Protein AF-A0A1H3XP92-F1 (afdb_monomer_lite)

InterPro domains:
  IPR009875 PilZ domain [PF07238] (150-228)

Sequence (235 aa):
MANTGNNLKVRVDMPRNRIYCTIRGDVSKPELEKFFTDIRFGIADLTPGFSMITDLTNCRIAHLAAIPTFRKMMHYIADHGVQEVIRIINPKNLVFKQMLNLTSRIQSYNPMYVNTLAEAEDKLDTSIKREALRFQIINKTIEFNTDIVSSVGKLIDVSIGGCAIKADENQVSLEEVINIKFSLTNKKSEIMNFELEGKVCRFIDEGFAVVFNEHSSPEKELLQECLVQETQIIS

Foldseek 3Di:
DPDPDPQWDWDADAVQLEIEIEHADEDDQVSLVVNLVVVVVNLVSGAALGEYEYECAHHDPVDPVNLVSVVVSQLVCLLSHHAAYEYAYDPPDPVVVVVCVSVVQLFFQDHHYDNDPVVVVCCSVPPPRDRGGKGQQPQFKKWKDAPVDIDIWGWRIDALFWTWTQDDAVVDDAQGKMWMWGWFAAPVRDIDIDTFIWTFHDADPRGTITTTDDDDPVVNSRVSRRRSVSSVVSD

Organism: NCBI:txid37625

Secondary structure (DSSP, 8-state):
------SEEEEEETTTTEEEEEE-EE--HHHHHHHHHHHHHHHHTS-SS-EEEEE-TTEE---GGGHHHHHHHHHHHHHTT--EEEEE--TT-HHHHHHHHHHTTSTT---EEESSHHHHHHHHHHS---SS--B--TT-EEEEE-SS-EEEEEEEEEETTEEEEES-GGG--TT-EEEEEEEEE-TTSPEEEEEEEEEEEEEETTEEEEEEP---HHHHHHHHHHHHHHHHHT-

Radius of gyration: 19.16 Å; chains: 1; bounding box: 46×35×61 Å

Structure (mmCIF, N/CA/C/O backbone):
data_AF-A0A1H3XP92-F1
#
_entry.id   AF-A0A1H3XP92-F1
#
loop_
_atom_site.group_PDB
_atom_site.id
_atom_site.type_symbol
_atom_site.label_atom_id
_atom_site.label_alt_id
_atom_site.label_comp_id
_atom_site.label_asym_id
_atom_site.label_entity_id
_atom_site.label_seq_id
_atom_site.pdbx_PDB_ins_code
_atom_site.Cartn_x
_atom_site.Cartn_y
_atom_site.Cartn_z
_atom_site.occupancy
_atom_site.B_iso_or_equiv
_atom_site.auth_seq_id
_atom_site.auth_comp_id
_atom_site.auth_asym_id
_atom_site.auth_atom_id
_atom_site.pdbx_PDB_model_num
ATOM 1 N N . MET A 1 1 ? -27.513 -1.487 32.004 1.00 38.00 1 MET A N 1
ATOM 2 C CA . MET A 1 1 ? -26.041 -1.567 32.110 1.00 38.00 1 MET A CA 1
ATOM 3 C C . MET A 1 1 ? -25.531 -2.089 30.780 1.00 38.00 1 MET A C 1
ATOM 5 O O . MET A 1 1 ? -25.817 -3.231 30.446 1.00 38.00 1 MET A O 1
ATOM 9 N N . ALA A 1 2 ? -24.942 -1.219 29.958 1.00 38.41 2 ALA A N 1
ATOM 10 C CA . ALA A 1 2 ? -24.430 -1.613 28.650 1.00 38.41 2 ALA A CA 1
ATOM 11 C C . ALA A 1 2 ? -23.215 -2.522 28.855 1.00 38.41 2 ALA A C 1
ATOM 13 O O . ALA A 1 2 ? -22.316 -2.193 29.622 1.00 38.41 2 ALA A O 1
ATOM 14 N N . ASN A 1 3 ? -23.241 -3.682 28.209 1.00 38.50 3 ASN A N 1
ATOM 15 C CA . ASN A 1 3 ? -22.174 -4.667 28.220 1.00 38.50 3 ASN A CA 1
ATOM 16 C C . ASN A 1 3 ? -20.908 -4.002 27.650 1.00 38.50 3 ASN A C 1
ATOM 18 O O . ASN A 1 3 ? -20.823 -3.790 26.442 1.00 38.50 3 ASN A O 1
ATOM 22 N N . THR A 1 4 ? -19.963 -3.607 28.509 1.00 44.88 4 THR A N 1
ATOM 23 C CA . THR A 1 4 ? -18.680 -2.989 28.136 1.00 44.88 4 THR A CA 1
ATOM 24 C C . THR A 1 4 ? -17.743 -4.047 27.557 1.00 44.88 4 THR A C 1
ATOM 26 O O . THR A 1 4 ? -16.670 -4.328 28.088 1.00 44.88 4 THR A O 1
ATOM 29 N N . GLY A 1 5 ? -18.177 -4.691 26.473 1.00 56.72 5 GLY A N 1
ATOM 30 C CA . GLY A 1 5 ? -17.273 -5.409 25.593 1.00 56.72 5 GLY A CA 1
ATOM 31 C C . GLY A 1 5 ? -16.305 -4.390 25.007 1.00 56.72 5 GLY A C 1
ATOM 32 O O . GLY A 1 5 ? -16.732 -3.349 24.519 1.00 56.72 5 GLY A O 1
ATOM 33 N N . ASN A 1 6 ? -15.008 -4.663 25.115 1.00 73.94 6 ASN A N 1
ATOM 34 C CA . ASN A 1 6 ? -13.962 -3.757 24.658 1.00 73.94 6 ASN A CA 1
ATOM 35 C C . ASN A 1 6 ? -14.194 -3.424 23.170 1.00 73.94 6 ASN A C 1
ATOM 37 O O . ASN A 1 6 ? -14.100 -4.304 22.311 1.00 73.94 6 ASN A O 1
ATOM 41 N N . ASN A 1 7 ? -14.554 -2.171 22.881 1.00 87.19 7 ASN A N 1
ATOM 42 C CA . ASN A 1 7 ? -14.904 -1.695 21.538 1.00 87.19 7 ASN A CA 1
ATOM 43 C C . ASN A 1 7 ? -13.725 -1.798 20.560 1.00 87.19 7 ASN A C 1
ATOM 45 O O . ASN A 1 7 ? -13.920 -1.861 19.348 1.00 87.19 7 ASN A O 1
ATOM 49 N N . LEU A 1 8 ? -12.506 -1.848 21.098 1.00 92.12 8 LEU A N 1
ATOM 50 C CA . LEU A 1 8 ? -11.253 -1.914 20.366 1.00 92.12 8 LEU A CA 1
ATOM 51 C C . LEU A 1 8 ? -10.475 -3.160 20.790 1.00 92.12 8 LEU A C 1
ATOM 53 O O . LEU A 1 8 ? -10.338 -3.444 21.982 1.00 92.12 8 LEU A O 1
ATOM 57 N N . LYS A 1 9 ? -9.965 -3.917 19.816 1.00 95.62 9 LYS A N 1
ATOM 58 C CA . LYS A 1 9 ? -9.157 -5.116 20.070 1.00 95.62 9 LYS A CA 1
ATOM 59 C C . LYS A 1 9 ? -8.085 -5.298 19.004 1.00 95.62 9 LYS A C 1
ATOM 61 O O . LYS A 1 9 ? -8.382 -5.219 17.814 1.00 95.62 9 LYS A O 1
ATOM 66 N N . VAL A 1 10 ? -6.867 -5.590 19.449 1.00 97.00 10 VAL A N 1
ATOM 67 C CA . VAL A 1 10 ? -5.746 -6.030 18.612 1.00 97.00 10 VAL A CA 1
ATOM 68 C C . VAL A 1 10 ? -5.461 -7.499 18.920 1.00 97.00 10 VAL A C 1
ATOM 70 O O . VAL A 1 10 ? -5.525 -7.924 20.074 1.00 97.00 10 VAL A O 1
ATOM 73 N N . ARG A 1 11 ? -5.183 -8.292 17.888 1.00 97.69 11 ARG A N 1
ATOM 74 C CA . ARG A 1 11 ? -4.692 -9.669 18.002 1.00 97.69 11 ARG A CA 1
ATOM 75 C C . ARG A 1 11 ? -3.578 -9.867 16.984 1.00 97.69 11 ARG A C 1
ATOM 77 O O . ARG A 1 11 ? -3.785 -9.571 15.814 1.00 97.69 11 ARG A O 1
ATOM 84 N N . VAL A 1 12 ? -2.452 -10.417 17.417 1.00 97.94 12 VAL A N 1
ATOM 85 C CA . VAL A 1 12 ? -1.325 -10.773 16.548 1.00 97.94 12 VAL A CA 1
ATOM 86 C C . VAL A 1 12 ? -1.327 -12.280 16.313 1.00 97.94 12 VAL A C 1
ATOM 88 O O . VAL A 1 12 ? -1.601 -13.057 17.227 1.00 97.94 12 VAL A O 1
ATOM 91 N N . ASP A 1 13 ? -1.050 -12.684 15.082 1.00 97.94 13 ASP A N 1
ATOM 92 C CA . ASP A 1 13 ? -0.850 -14.064 14.653 1.00 97.94 13 ASP A CA 1
ATOM 93 C C . ASP A 1 13 ? 0.543 -14.152 14.023 1.00 97.94 13 ASP A C 1
ATOM 95 O O . ASP A 1 13 ? 0.720 -13.927 12.824 1.00 97.94 13 ASP A O 1
ATOM 99 N N . MET A 1 14 ? 1.544 -14.400 14.872 1.00 97.12 14 MET A N 1
ATOM 100 C CA . MET A 1 14 ? 2.948 -14.475 14.456 1.00 97.12 14 MET A CA 1
ATOM 101 C C . MET A 1 14 ? 3.193 -15.584 13.420 1.00 97.12 14 MET A C 1
ATOM 103 O O . MET A 1 14 ? 3.850 -15.292 12.423 1.00 97.12 14 MET A O 1
ATOM 107 N N . PRO A 1 15 ? 2.641 -16.814 13.560 1.00 96.75 15 PRO A N 1
ATOM 108 C CA . PRO A 1 15 ? 2.821 -17.858 12.548 1.00 96.75 15 PRO A CA 1
ATOM 109 C C . PRO A 1 15 ? 2.383 -17.448 11.139 1.00 96.75 15 PRO A C 1
ATOM 111 O O . PRO A 1 15 ? 3.018 -17.839 10.163 1.00 96.75 15 PRO A O 1
ATOM 114 N N . ARG A 1 16 ? 1.309 -16.656 11.020 1.00 96.31 16 ARG A N 1
ATOM 115 C CA . ARG A 1 16 ? 0.820 -16.163 9.722 1.00 96.31 16 ARG A CA 1
ATOM 116 C C . ARG A 1 16 ? 1.384 -14.791 9.341 1.00 96.31 16 ARG A C 1
ATOM 118 O O . ARG A 1 16 ? 1.056 -14.306 8.264 1.00 96.31 16 ARG A O 1
ATOM 125 N N . ASN A 1 17 ? 2.207 -14.180 10.197 1.00 97.25 17 ASN A N 1
ATOM 126 C CA . ASN A 1 17 ? 2.692 -12.802 10.093 1.00 97.25 17 ASN A CA 1
ATOM 127 C C . ASN A 1 17 ? 1.541 -11.796 9.871 1.00 97.25 17 ASN A C 1
ATOM 129 O O . ASN A 1 17 ? 1.532 -11.033 8.903 1.00 97.25 17 ASN A O 1
ATOM 133 N N . ARG A 1 18 ? 0.507 -11.850 10.726 1.00 97.50 18 ARG A N 1
ATOM 134 C CA . ARG A 1 18 ? -0.727 -11.054 10.579 1.00 97.50 18 ARG A CA 1
ATOM 135 C C . ARG A 1 18 ? -1.111 -10.312 11.850 1.00 97.50 18 ARG A C 1
ATOM 137 O O . ARG A 1 18 ? -0.980 -10.831 12.957 1.00 97.50 18 ARG A O 1
ATOM 144 N N . ILE A 1 19 ? -1.703 -9.135 11.673 1.00 98.06 19 ILE A N 1
ATOM 145 C CA . ILE A 1 19 ? -2.363 -8.378 12.741 1.00 98.06 19 ILE A CA 1
ATOM 146 C C . ILE A 1 19 ? -3.850 -8.196 12.430 1.00 98.06 19 ILE A C 1
ATOM 148 O O . ILE A 1 19 ? -4.246 -7.811 11.330 1.00 98.06 19 ILE A O 1
ATOM 152 N N . TYR A 1 20 ? -4.685 -8.471 13.427 1.00 98.06 20 TYR A N 1
ATOM 153 C CA . TYR A 1 20 ? -6.132 -8.314 13.371 1.00 98.06 20 TYR A CA 1
ATOM 154 C C . TYR A 1 20 ? -6.543 -7.178 14.293 1.00 98.06 20 TYR A C 1
ATOM 156 O O . TYR A 1 20 ? -6.298 -7.209 15.500 1.00 98.06 20 TYR A O 1
ATOM 164 N N . CYS A 1 21 ? -7.227 -6.206 13.721 1.00 95.88 21 CYS A N 1
ATOM 165 C CA . CYS A 1 21 ? -7.766 -5.048 14.402 1.00 95.88 21 CYS A CA 1
ATOM 166 C C . CYS A 1 21 ? -9.287 -5.125 14.355 1.00 95.88 21 CYS A C 1
ATOM 168 O O . CYS A 1 21 ? -9.873 -5.373 13.310 1.00 95.88 21 CYS A O 1
ATOM 170 N N . THR A 1 22 ? -9.956 -4.926 15.480 1.00 94.31 22 THR A N 1
ATOM 171 C CA . THR A 1 22 ? -11.418 -4.887 15.551 1.00 94.31 22 THR A CA 1
ATOM 172 C C . THR A 1 22 ? -11.841 -3.576 16.179 1.00 94.31 22 THR A C 1
ATOM 174 O O . THR A 1 22 ? -11.378 -3.246 17.270 1.00 94.31 22 THR A O 1
ATOM 177 N N . ILE A 1 23 ? -12.718 -2.849 15.487 1.00 91.00 23 ILE A N 1
ATOM 178 C CA . ILE A 1 23 ? -13.246 -1.554 15.911 1.00 91.00 23 ILE A CA 1
ATOM 179 C C . ILE A 1 23 ? -14.775 -1.635 15.882 1.00 91.00 23 ILE A C 1
ATOM 181 O O . ILE A 1 23 ? -15.384 -1.863 14.836 1.00 91.00 23 ILE A O 1
ATOM 185 N N . ARG A 1 24 ? -15.413 -1.479 17.040 1.00 89.81 24 ARG A N 1
ATOM 186 C CA . ARG A 1 24 ? -16.861 -1.632 17.235 1.00 89.81 24 ARG A CA 1
ATOM 187 C C . ARG A 1 24 ? -17.424 -0.464 18.029 1.00 89.81 24 ARG A C 1
ATOM 189 O O . ARG A 1 24 ? -16.721 0.135 18.829 1.00 89.81 24 ARG A O 1
ATOM 196 N N . GLY A 1 25 ? -18.707 -0.187 17.825 1.00 87.94 25 GLY A N 1
ATOM 197 C CA . GLY A 1 25 ? -19.417 0.862 18.545 1.00 87.94 25 GLY A CA 1
ATOM 198 C C . GLY A 1 25 ? -18.878 2.258 18.244 1.00 87.94 25 GLY A C 1
ATOM 199 O O . GLY A 1 25 ? -18.206 2.475 17.232 1.00 87.94 25 GLY A O 1
ATOM 200 N N . ASP A 1 26 ? -19.222 3.190 19.126 1.00 84.38 26 ASP A N 1
ATOM 201 C CA . ASP A 1 26 ? -18.723 4.558 19.106 1.00 84.38 26 ASP A CA 1
ATOM 202 C C . ASP A 1 26 ? -17.344 4.601 19.770 1.00 84.38 26 ASP A C 1
ATOM 204 O O . ASP A 1 26 ? -17.167 4.108 20.885 1.00 84.38 26 ASP A O 1
ATOM 208 N N . VAL A 1 27 ? -16.366 5.167 19.064 1.00 82.75 27 VAL A N 1
ATOM 209 C CA . VAL A 1 27 ? -14.969 5.219 19.509 1.00 82.75 27 VAL A CA 1
ATOM 210 C C . VAL A 1 27 ? -14.553 6.665 19.722 1.00 82.75 27 VAL A C 1
ATOM 212 O O . VAL A 1 27 ? -14.602 7.486 18.802 1.00 82.75 27 VAL A O 1
ATOM 215 N N . SER A 1 28 ? -14.119 6.974 20.938 1.00 84.69 28 SER A N 1
ATOM 216 C CA . SER A 1 28 ? -13.573 8.279 21.295 1.00 84.69 28 SER A CA 1
ATOM 217 C C . SER A 1 28 ? -12.109 8.425 20.860 1.00 84.69 28 SER A C 1
ATOM 219 O O . SER A 1 28 ? -11.389 7.452 20.629 1.00 84.69 28 SER A O 1
ATOM 221 N N . LYS A 1 29 ? -11.632 9.672 20.771 1.00 84.44 29 LYS A N 1
ATOM 222 C CA . LYS A 1 29 ? -10.227 9.960 20.442 1.00 84.44 29 LYS A CA 1
ATOM 223 C C . LYS A 1 29 ? -9.232 9.314 21.433 1.00 84.44 29 LYS A C 1
ATOM 225 O O . LYS A 1 29 ? -8.297 8.683 20.943 1.00 84.44 29 LYS A O 1
ATOM 230 N N . PRO A 1 30 ? -9.411 9.398 22.770 1.00 87.81 30 PRO A N 1
ATOM 231 C CA . PRO A 1 30 ? -8.495 8.753 23.717 1.00 87.81 30 PRO A CA 1
ATOM 232 C C . PRO A 1 30 ? -8.451 7.226 23.582 1.00 87.81 30 PRO A C 1
ATOM 234 O O . PRO A 1 30 ? -7.381 6.626 23.665 1.00 87.81 30 PRO A O 1
ATOM 237 N N . GLU A 1 31 ? -9.598 6.586 23.326 1.00 89.25 31 GLU A N 1
ATOM 238 C CA . GLU A 1 31 ? -9.644 5.142 23.068 1.00 89.25 31 GLU A CA 1
ATOM 239 C C . GLU A 1 31 ? -8.856 4.784 21.806 1.00 89.25 31 GLU A C 1
ATOM 241 O O . GLU A 1 31 ? -8.097 3.817 21.806 1.00 89.25 31 GLU A O 1
ATOM 246 N N . LEU A 1 32 ? -8.973 5.596 20.752 1.00 87.94 32 LEU A N 1
ATOM 247 C CA . LEU A 1 32 ? -8.240 5.390 19.508 1.00 87.94 32 LEU A CA 1
ATOM 248 C C . LEU A 1 32 ? -6.725 5.602 19.664 1.00 87.94 32 LEU A C 1
ATOM 250 O O . LEU A 1 32 ? -5.943 4.896 19.038 1.00 87.94 32 LEU A O 1
ATOM 254 N N . GLU A 1 33 ? -6.292 6.547 20.501 1.00 90.44 33 GLU A N 1
ATOM 255 C CA . GLU A 1 33 ? -4.871 6.760 20.820 1.00 90.44 33 GLU A CA 1
ATOM 256 C C . GLU A 1 33 ? -4.277 5.584 21.608 1.00 90.44 33 GLU A C 1
ATOM 258 O O . GLU A 1 33 ? -3.168 5.126 21.307 1.00 90.44 33 GLU A O 1
ATOM 263 N N . LYS A 1 34 ? -5.035 5.041 22.568 1.00 92.88 34 LYS A N 1
ATOM 264 C CA . LYS A 1 34 ? -4.659 3.808 23.268 1.00 92.88 34 LYS A CA 1
ATOM 265 C C . LYS A 1 34 ? -4.584 2.631 22.297 1.00 92.88 34 LYS A C 1
ATOM 267 O O . LYS A 1 34 ? -3.581 1.930 22.264 1.00 92.88 34 LYS A O 1
ATOM 272 N N . PHE A 1 35 ? -5.591 2.474 21.446 1.00 93.50 35 PHE A N 1
ATOM 273 C CA . PHE A 1 35 ? -5.621 1.423 20.435 1.00 93.50 35 PHE A CA 1
ATOM 274 C C . PHE A 1 35 ? -4.475 1.524 19.431 1.00 93.50 35 PHE A C 1
ATOM 276 O O . PHE A 1 35 ? -3.900 0.509 19.050 1.00 93.50 35 PHE A O 1
ATOM 283 N N . PHE A 1 36 ? -4.082 2.738 19.040 1.00 94.44 36 PHE A N 1
ATOM 284 C CA . PHE A 1 36 ? -2.888 2.921 18.226 1.00 94.44 36 PHE A CA 1
ATOM 285 C C . PHE A 1 36 ? -1.634 2.417 18.950 1.00 94.44 36 PHE A C 1
ATOM 287 O O . PHE A 1 36 ? -0.785 1.787 18.333 1.00 94.44 36 PHE A O 1
ATOM 294 N N . THR A 1 37 ? -1.524 2.640 20.259 1.00 95.44 37 THR A N 1
ATOM 295 C CA . THR A 1 37 ? -0.413 2.100 21.055 1.00 95.44 37 THR A CA 1
ATOM 296 C C . THR A 1 37 ? -0.410 0.568 21.046 1.00 95.44 37 THR A C 1
ATOM 298 O O . THR A 1 37 ? 0.638 -0.026 20.804 1.00 95.44 37 THR A O 1
ATOM 301 N N . ASP A 1 38 ? -1.577 -0.065 21.190 1.00 96.56 38 ASP A N 1
ATOM 302 C CA . ASP A 1 38 ? -1.717 -1.525 21.095 1.00 96.56 38 ASP A CA 1
ATOM 303 C C . ASP A 1 38 ? -1.316 -2.054 19.703 1.00 96.56 38 ASP A C 1
ATOM 305 O O . ASP A 1 38 ? -0.654 -3.084 19.594 1.00 96.56 38 ASP A O 1
ATOM 309 N N . ILE A 1 39 ? -1.664 -1.329 18.631 1.00 96.62 39 ILE A N 1
ATOM 310 C CA . ILE A 1 39 ? -1.234 -1.651 17.260 1.00 96.62 39 ILE A CA 1
ATOM 311 C C . ILE A 1 39 ? 0.290 -1.586 17.139 1.00 96.62 39 ILE A C 1
ATOM 313 O O . ILE A 1 39 ? 0.886 -2.482 16.548 1.00 96.62 39 ILE A O 1
ATOM 317 N N . ARG A 1 40 ? 0.931 -0.549 17.692 1.00 96.94 40 ARG A N 1
ATOM 318 C CA . ARG A 1 40 ? 2.393 -0.394 17.633 1.00 96.94 40 ARG A CA 1
ATOM 319 C C . ARG A 1 40 ? 3.109 -1.553 18.315 1.00 96.94 40 ARG A C 1
ATOM 321 O O . ARG A 1 40 ? 4.066 -2.072 17.753 1.00 96.94 40 ARG A O 1
ATOM 328 N N . PHE A 1 41 ? 2.629 -1.973 19.485 1.00 97.06 41 PHE A N 1
ATOM 329 C CA . PHE A 1 41 ? 3.173 -3.152 20.156 1.00 97.06 41 PHE A CA 1
ATOM 330 C C . PHE A 1 41 ? 2.952 -4.417 19.330 1.00 97.06 41 PHE A C 1
ATOM 332 O O . PHE A 1 41 ? 3.899 -5.158 19.112 1.00 97.06 41 PHE A O 1
ATOM 339 N N . GLY A 1 42 ? 1.752 -4.612 18.779 1.00 96.81 42 GLY A N 1
ATOM 340 C CA . GLY A 1 42 ? 1.485 -5.786 17.953 1.00 96.81 42 GLY A CA 1
ATOM 341 C C . GLY A 1 42 ? 2.309 -5.851 16.661 1.00 96.81 42 GLY A C 1
ATOM 342 O O . GLY A 1 42 ? 2.651 -6.938 16.216 1.00 96.81 42 GLY A O 1
ATOM 343 N N . ILE A 1 43 ? 2.644 -4.705 16.061 1.00 97.06 43 ILE A N 1
ATOM 344 C CA . ILE A 1 43 ? 3.514 -4.631 14.876 1.00 97.06 43 ILE A CA 1
ATOM 345 C C . ILE A 1 43 ? 4.976 -4.904 15.235 1.00 97.06 43 ILE A C 1
ATOM 347 O O . ILE A 1 43 ? 5.683 -5.493 14.428 1.00 97.06 43 ILE A O 1
ATOM 351 N N . ALA A 1 44 ? 5.430 -4.513 16.429 1.00 96.31 44 ALA A N 1
ATOM 352 C CA . ALA A 1 44 ? 6.798 -4.785 16.873 1.00 96.31 44 ALA A CA 1
ATOM 353 C C . ALA A 1 44 ? 7.101 -6.292 16.993 1.00 96.31 44 ALA A C 1
ATOM 355 O O . ALA A 1 44 ? 8.257 -6.687 16.869 1.00 96.31 44 ALA A O 1
ATOM 356 N N . ASP A 1 45 ? 6.068 -7.118 17.184 1.00 95.56 45 ASP A N 1
ATOM 357 C CA . ASP A 1 45 ? 6.169 -8.581 17.234 1.00 95.56 45 ASP A CA 1
ATOM 358 C C . ASP A 1 45 ? 6.126 -9.245 15.839 1.00 95.56 45 ASP A C 1
ATOM 360 O O . ASP A 1 45 ? 6.230 -10.469 15.727 1.00 95.56 45 ASP A O 1
ATOM 364 N N . LEU A 1 46 ? 5.932 -8.466 14.768 1.00 96.88 46 LEU A N 1
ATOM 365 C CA . LEU A 1 46 ? 5.791 -8.952 13.395 1.00 96.88 46 LEU A CA 1
ATOM 366 C C . LEU A 1 46 ? 7.016 -8.614 12.544 1.00 96.88 46 LEU A C 1
ATOM 368 O O . LEU A 1 46 ? 7.727 -7.638 12.771 1.00 96.88 46 LEU A O 1
ATOM 372 N N . THR A 1 47 ? 7.239 -9.427 11.515 1.00 94.62 47 THR A N 1
ATOM 373 C CA . THR A 1 47 ? 8.287 -9.168 10.519 1.00 94.62 47 THR A CA 1
ATOM 374 C C . THR A 1 47 ? 7.745 -8.299 9.379 1.00 94.62 47 THR A C 1
ATOM 376 O O . THR A 1 47 ? 6.554 -8.414 9.059 1.00 94.62 47 THR A O 1
ATOM 379 N N . PRO A 1 48 ? 8.577 -7.456 8.730 1.00 91.50 48 PRO A N 1
ATOM 380 C CA . PRO A 1 48 ? 8.179 -6.742 7.518 1.00 91.50 48 PRO A CA 1
ATOM 381 C C . PRO A 1 48 ? 7.565 -7.685 6.476 1.00 91.50 48 PRO A C 1
ATOM 383 O O . PRO A 1 48 ? 7.926 -8.858 6.387 1.00 91.50 48 PRO A O 1
ATOM 386 N N . GLY A 1 49 ? 6.605 -7.182 5.707 1.00 91.00 49 GLY A N 1
ATOM 387 C CA . GLY A 1 49 ? 5.767 -7.997 4.831 1.00 91.00 49 GLY A CA 1
ATOM 388 C C . GLY A 1 49 ? 4.546 -8.605 5.535 1.00 91.00 49 GLY A C 1
ATOM 389 O O . GLY A 1 49 ? 3.949 -9.548 5.018 1.00 91.00 49 GLY A O 1
ATOM 390 N N . PHE A 1 50 ? 4.166 -8.106 6.717 1.00 95.38 50 PHE A N 1
ATOM 391 C CA . PHE A 1 50 ? 2.972 -8.570 7.430 1.00 95.38 50 PHE A CA 1
ATOM 392 C C . PHE A 1 50 ? 1.683 -8.085 6.765 1.00 95.38 50 PHE A C 1
ATOM 394 O O . PHE A 1 50 ? 1.655 -7.043 6.107 1.00 95.38 50 PHE A O 1
ATOM 401 N N . SER A 1 51 ? 0.579 -8.798 6.981 1.00 95.88 51 SER A N 1
ATOM 402 C CA . SER A 1 51 ? -0.744 -8.356 6.521 1.00 95.88 51 SER A CA 1
ATOM 403 C C . SER A 1 51 ? -1.610 -7.869 7.682 1.00 95.88 51 SER A C 1
ATOM 405 O O . SER A 1 51 ? -1.538 -8.381 8.803 1.00 95.88 51 SER A O 1
ATOM 407 N N . MET A 1 52 ? -2.474 -6.895 7.414 1.00 95.88 52 MET A N 1
ATOM 408 C CA . MET A 1 52 ? -3.415 -6.349 8.388 1.00 95.88 52 MET A CA 1
ATOM 409 C C . MET A 1 52 ? -4.857 -6.621 7.966 1.00 95.88 52 MET A C 1
ATOM 411 O O . MET A 1 52 ? -5.270 -6.244 6.872 1.00 95.88 52 MET A O 1
ATOM 415 N N . ILE A 1 53 ? -5.661 -7.175 8.873 1.00 97.06 53 ILE A N 1
ATOM 416 C CA . ILE A 1 53 ? -7.118 -7.259 8.722 1.00 97.06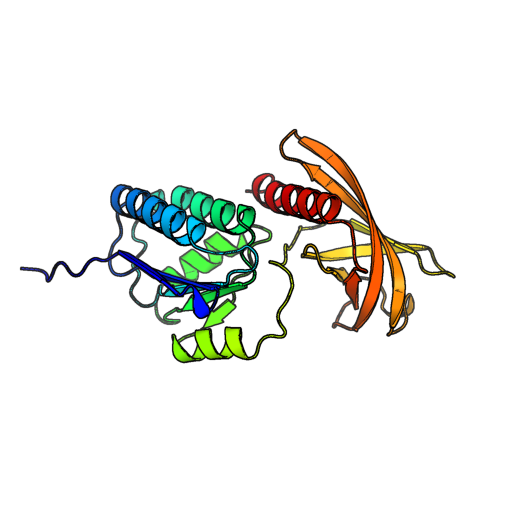 53 ILE A CA 1
ATOM 417 C C . ILE A 1 53 ? -7.769 -6.332 9.744 1.00 97.06 53 ILE A C 1
ATOM 419 O O . ILE A 1 53 ? -7.563 -6.478 10.946 1.00 97.06 53 ILE A O 1
ATOM 423 N N . THR A 1 54 ? -8.588 -5.391 9.283 1.00 94.25 54 THR A N 1
ATOM 424 C CA . THR A 1 54 ? -9.355 -4.490 10.151 1.00 94.25 54 THR A CA 1
ATOM 425 C C . THR A 1 54 ? -10.851 -4.749 10.017 1.00 94.25 54 THR A C 1
ATOM 427 O O . THR A 1 54 ? -11.436 -4.474 8.973 1.00 94.25 54 THR A O 1
ATOM 430 N N . ASP A 1 55 ? -11.490 -5.227 11.081 1.00 93.50 55 ASP A N 1
ATOM 431 C CA . ASP A 1 55 ? -12.942 -5.367 11.177 1.00 93.50 55 ASP A CA 1
ATOM 432 C C . ASP A 1 55 ? -13.592 -4.050 11.610 1.00 93.50 55 ASP A C 1
ATOM 434 O O . ASP A 1 55 ? -13.450 -3.614 12.757 1.00 93.50 55 ASP A O 1
ATOM 438 N N . LEU A 1 56 ? -14.317 -3.437 10.673 1.00 90.25 56 LEU A N 1
ATOM 439 C CA . LEU A 1 56 ? -15.085 -2.204 10.839 1.00 90.25 56 LEU A CA 1
ATOM 440 C C . LEU A 1 56 ? -16.601 -2.446 10.745 1.00 90.25 56 LEU A C 1
ATOM 442 O O . LEU A 1 56 ? -17.374 -1.488 10.700 1.00 90.25 56 LEU A O 1
ATOM 446 N N . THR A 1 57 ? -17.053 -3.705 10.719 1.00 89.69 57 THR A N 1
ATOM 447 C CA . THR A 1 57 ? -18.454 -4.089 10.457 1.00 89.69 57 THR A CA 1
ATOM 448 C C . THR A 1 57 ? -19.434 -3.378 11.391 1.00 89.69 57 THR A C 1
ATOM 450 O O . THR A 1 57 ? -20.481 -2.891 10.960 1.00 89.69 57 THR A O 1
ATOM 453 N N . ASN A 1 58 ? -19.061 -3.275 12.669 1.00 87.88 58 ASN A N 1
ATOM 454 C CA . ASN A 1 58 ? -19.861 -2.649 13.722 1.00 87.88 58 ASN A CA 1
ATOM 455 C C . ASN A 1 58 ? -19.285 -1.304 14.183 1.00 87.88 58 ASN A C 1
ATOM 457 O O . ASN A 1 58 ? -19.651 -0.824 15.254 1.00 87.88 58 ASN A O 1
ATOM 461 N N . CYS A 1 59 ? -18.365 -0.712 13.421 1.00 84.31 59 CYS A N 1
ATOM 462 C CA . CYS A 1 59 ? -17.767 0.567 13.764 1.00 84.31 59 CYS A CA 1
ATOM 463 C C . CYS A 1 59 ? -18.760 1.706 13.505 1.00 84.31 59 CYS A C 1
ATOM 465 O O . CYS A 1 59 ? -19.389 1.774 12.443 1.00 84.31 59 CYS A O 1
ATOM 467 N N . ARG A 1 60 ? -18.879 2.611 14.475 1.00 76.88 60 ARG A N 1
ATOM 468 C CA . ARG A 1 60 ? -19.544 3.905 14.353 1.00 76.88 60 ARG A CA 1
ATOM 469 C C . ARG A 1 60 ? -18.493 4.985 14.560 1.00 76.88 60 ARG A C 1
ATOM 471 O O . ARG A 1 60 ? -18.178 5.361 15.684 1.00 76.88 60 ARG A O 1
ATOM 478 N N . ILE A 1 61 ? -17.901 5.472 13.468 1.00 65.56 61 ILE A N 1
ATOM 479 C CA . ILE A 1 61 ? -16.992 6.624 13.550 1.00 65.56 61 ILE A CA 1
ATOM 480 C C . ILE A 1 61 ? -17.860 7.869 13.684 1.00 65.56 61 ILE A C 1
ATOM 482 O O . ILE A 1 61 ? -18.185 8.535 12.708 1.00 65.56 61 ILE A O 1
ATOM 486 N N . ALA A 1 62 ? -18.287 8.143 14.911 1.00 55.09 62 ALA A N 1
ATOM 487 C CA . ALA A 1 62 ? -19.156 9.269 15.220 1.00 55.09 62 ALA A CA 1
ATOM 488 C C . ALA A 1 62 ? -18.421 10.621 15.161 1.00 55.09 62 ALA A C 1
ATOM 490 O O . ALA A 1 62 ? -19.061 11.663 15.044 1.00 55.09 62 ALA A O 1
ATOM 491 N N . HIS A 1 63 ? -17.083 10.628 15.219 1.00 62.75 63 HIS A N 1
ATOM 492 C CA . HIS A 1 63 ? -16.301 11.856 15.339 1.00 62.75 63 HIS A CA 1
ATOM 493 C C . HIS A 1 63 ? -15.229 12.007 14.259 1.00 62.75 63 HIS A C 1
ATOM 495 O O . HIS A 1 63 ? -14.235 11.283 14.235 1.00 62.75 63 HIS A O 1
ATOM 501 N N . LEU A 1 64 ? -15.354 13.073 13.460 1.00 64.62 64 LEU A N 1
ATOM 502 C CA . LEU A 1 64 ? -14.303 13.566 12.556 1.00 64.62 64 LEU A CA 1
ATOM 503 C C . LEU A 1 64 ? -12.963 13.802 13.283 1.00 64.62 64 LEU A C 1
ATOM 505 O O . LEU A 1 64 ? -11.903 13.710 12.675 1.00 64.62 64 LEU A O 1
ATOM 509 N N . ALA A 1 65 ? -12.990 14.033 14.600 1.00 68.69 65 ALA A N 1
ATOM 510 C CA . ALA A 1 65 ? -11.796 14.193 15.432 1.00 68.69 65 ALA A CA 1
ATOM 511 C C . ALA A 1 65 ? -10.894 12.941 15.497 1.00 68.69 65 ALA A C 1
ATOM 513 O O . ALA A 1 65 ? -9.735 13.054 15.890 1.00 68.69 65 ALA A O 1
ATOM 514 N N . ALA A 1 66 ? -11.397 11.763 15.110 1.00 76.00 66 ALA A N 1
ATOM 515 C CA . ALA A 1 66 ? -10.628 10.520 15.035 1.00 76.00 66 ALA A CA 1
ATOM 516 C C . ALA A 1 66 ? -9.776 10.405 13.754 1.00 76.00 66 ALA A C 1
ATOM 518 O O . ALA A 1 66 ? -8.847 9.598 13.694 1.00 76.00 66 ALA A O 1
ATOM 519 N N . ILE A 1 67 ? -10.074 11.215 12.731 1.00 78.19 67 ILE A N 1
ATOM 520 C CA . ILE A 1 67 ? -9.422 11.165 11.415 1.00 78.19 67 ILE A CA 1
ATOM 521 C C . ILE A 1 67 ? -7.893 11.308 11.502 1.00 78.19 67 ILE A C 1
ATOM 523 O O . ILE A 1 67 ? -7.203 10.480 10.902 1.00 78.19 67 ILE A O 1
ATOM 527 N N . PRO A 1 68 ? -7.329 12.289 12.239 1.00 82.75 68 PRO A N 1
ATOM 528 C CA . PRO A 1 68 ? -5.877 12.443 12.320 1.00 82.75 68 PRO A CA 1
ATOM 529 C C . PRO A 1 68 ? -5.187 11.211 12.914 1.00 82.75 68 PRO A C 1
ATOM 531 O O . PRO A 1 68 ? -4.136 10.797 12.431 1.00 82.75 68 PRO A O 1
ATOM 534 N N . THR A 1 69 ? -5.801 10.574 13.915 1.00 85.62 69 THR A N 1
ATOM 535 C CA . THR A 1 69 ? -5.261 9.354 14.525 1.00 85.62 69 THR A CA 1
ATOM 536 C C . THR A 1 69 ? -5.319 8.180 13.551 1.00 85.62 69 THR A C 1
ATOM 538 O O . THR A 1 69 ? -4.330 7.469 13.416 1.00 85.62 69 THR A O 1
ATOM 541 N N . PHE A 1 70 ? -6.413 8.008 12.799 1.00 82.38 70 PHE A N 1
ATOM 542 C CA . PHE A 1 70 ? -6.481 7.000 11.731 1.00 82.38 70 PHE A CA 1
ATOM 543 C C . PHE A 1 70 ? -5.408 7.199 10.662 1.00 82.38 70 PHE A C 1
ATOM 545 O O . PHE A 1 70 ? -4.778 6.230 10.241 1.00 82.38 70 PHE A O 1
ATOM 552 N N . ARG A 1 71 ? -5.164 8.446 10.252 1.00 82.69 71 ARG A N 1
ATOM 553 C CA . ARG A 1 71 ? -4.096 8.783 9.307 1.00 82.69 71 ARG A CA 1
ATOM 554 C C . ARG A 1 71 ? -2.722 8.413 9.860 1.00 82.69 71 ARG A C 1
ATOM 556 O O . ARG A 1 71 ? -1.967 7.712 9.196 1.00 82.69 71 ARG A O 1
ATOM 563 N N . LYS A 1 72 ? -2.445 8.795 11.108 1.00 87.88 72 LYS A N 1
ATOM 564 C CA . LYS A 1 72 ? -1.209 8.428 11.810 1.00 87.88 72 LYS A CA 1
ATOM 565 C C . LYS A 1 72 ? -1.018 6.910 11.884 1.00 87.88 72 LYS A C 1
ATOM 567 O O . LYS A 1 72 ? 0.090 6.439 11.658 1.00 87.88 72 LYS A O 1
ATOM 572 N N . MET A 1 73 ? -2.086 6.154 12.157 1.00 89.88 73 MET A N 1
ATOM 573 C CA . MET A 1 73 ? -2.054 4.689 12.141 1.00 89.88 73 MET A CA 1
ATOM 574 C C . MET A 1 73 ? -1.673 4.158 10.758 1.00 89.88 73 MET A C 1
ATOM 576 O O . MET A 1 73 ? -0.750 3.360 10.660 1.00 89.88 73 MET A O 1
ATOM 580 N N . MET A 1 74 ? -2.342 4.617 9.695 1.00 87.06 74 MET A N 1
ATOM 581 C CA . MET A 1 74 ? -2.071 4.161 8.326 1.00 87.06 74 MET A CA 1
ATOM 582 C C . MET A 1 74 ? -0.626 4.432 7.895 1.00 87.06 74 MET A C 1
ATOM 584 O O . MET A 1 74 ? 0.015 3.519 7.383 1.00 87.06 74 MET A O 1
ATOM 588 N N . HIS A 1 75 ? -0.096 5.632 8.157 1.00 87.31 75 HIS A N 1
ATOM 589 C CA . HIS A 1 75 ? 1.307 5.941 7.860 1.00 87.31 75 HIS A CA 1
ATOM 590 C C . HIS A 1 75 ? 2.261 5.063 8.662 1.00 87.31 75 HIS A C 1
ATOM 592 O O . HIS A 1 75 ? 3.160 4.472 8.082 1.00 87.31 75 HIS A O 1
ATOM 598 N N . TYR A 1 76 ? 2.017 4.902 9.966 1.00 91.81 76 TYR A N 1
ATOM 599 C CA . TYR A 1 76 ? 2.837 4.032 10.805 1.00 91.81 76 TYR A CA 1
ATOM 600 C C . TYR A 1 76 ? 2.877 2.600 10.259 1.00 91.81 76 TYR A C 1
ATOM 602 O O . TYR A 1 76 ? 3.944 2.016 10.129 1.00 91.81 76 TYR A O 1
ATOM 610 N N . ILE A 1 77 ? 1.723 2.042 9.898 1.00 92.00 77 ILE A N 1
ATOM 611 C CA . ILE A 1 77 ? 1.620 0.683 9.361 1.00 92.00 77 ILE A CA 1
ATOM 612 C C . ILE A 1 77 ? 2.373 0.560 8.019 1.00 92.00 77 ILE A C 1
ATOM 614 O O . ILE A 1 77 ? 3.065 -0.431 7.798 1.00 92.00 77 ILE A O 1
ATOM 618 N N . ALA A 1 78 ? 2.286 1.570 7.146 1.00 88.50 78 ALA A N 1
ATOM 619 C CA . ALA A 1 78 ? 3.024 1.611 5.881 1.00 88.50 78 ALA A CA 1
ATOM 620 C C . ALA A 1 78 ? 4.548 1.734 6.079 1.00 88.50 78 ALA A C 1
ATOM 622 O O . ALA A 1 78 ? 5.307 1.010 5.435 1.00 88.50 78 ALA A O 1
ATOM 623 N N . ASP A 1 79 ? 4.987 2.583 7.014 1.00 89.44 79 ASP A N 1
ATOM 624 C CA . ASP A 1 79 ? 6.397 2.750 7.404 1.00 89.44 79 ASP A CA 1
ATOM 625 C C . ASP A 1 79 ? 7.013 1.450 7.949 1.00 89.44 79 ASP A C 1
ATOM 627 O O . ASP A 1 79 ? 8.218 1.254 7.849 1.00 89.44 79 ASP A O 1
ATOM 631 N N . HIS A 1 80 ? 6.200 0.553 8.519 1.00 92.31 80 HIS A N 1
ATOM 632 C CA . HIS A 1 80 ? 6.665 -0.718 9.091 1.00 92.31 80 HIS A CA 1
ATOM 633 C C . HIS A 1 80 ? 6.544 -1.895 8.111 1.00 92.31 80 HIS A C 1
ATOM 635 O O . HIS A 1 80 ? 6.669 -3.052 8.507 1.00 92.31 80 HIS A O 1
ATOM 641 N N . GLY A 1 81 ? 6.318 -1.614 6.826 1.00 89.06 81 GLY A N 1
ATOM 642 C CA . GLY A 1 81 ? 6.365 -2.627 5.776 1.00 89.06 81 GLY A CA 1
ATOM 643 C C . GLY A 1 81 ? 5.148 -3.543 5.755 1.00 89.06 81 GLY A C 1
ATOM 644 O O . GLY A 1 81 ? 5.293 -4.737 5.501 1.00 89.06 81 GLY A O 1
ATOM 645 N N . VAL A 1 82 ? 3.945 -3.019 6.015 1.00 92.44 82 VAL A N 1
ATOM 646 C CA . VAL A 1 82 ? 2.724 -3.778 5.711 1.00 92.44 82 VAL A CA 1
ATOM 647 C C . VAL A 1 82 ? 2.717 -4.173 4.231 1.00 92.44 82 VAL A C 1
ATOM 649 O O . VAL A 1 82 ? 3.067 -3.383 3.356 1.00 92.44 82 VAL A O 1
ATOM 652 N N . GLN A 1 83 ? 2.302 -5.397 3.947 1.00 90.75 83 GLN A N 1
ATOM 653 C CA . GLN A 1 83 ? 2.186 -5.936 2.597 1.00 90.75 83 GLN A CA 1
ATOM 654 C C . GLN A 1 83 ? 0.782 -5.699 2.040 1.00 90.75 83 GLN A C 1
ATOM 656 O O . GLN A 1 83 ? 0.601 -5.112 0.976 1.00 90.75 83 GLN A O 1
ATOM 661 N N . GLU A 1 84 ? -0.226 -6.136 2.794 1.00 91.69 84 GLU A N 1
ATOM 662 C CA . GLU A 1 84 ? -1.629 -6.052 2.407 1.00 91.69 84 GLU A CA 1
ATOM 663 C C . GLU A 1 84 ? -2.482 -5.581 3.578 1.00 91.69 84 GLU A C 1
ATOM 665 O O . GLU A 1 84 ? -2.268 -5.955 4.734 1.00 91.69 84 GLU A O 1
ATOM 670 N N . VAL A 1 85 ? -3.486 -4.767 3.261 1.00 92.19 85 VAL A N 1
ATOM 671 C CA . VAL A 1 85 ? -4.483 -4.312 4.223 1.00 92.19 85 VAL A CA 1
ATOM 672 C C . VAL A 1 85 ? -5.850 -4.696 3.697 1.00 92.19 85 VAL A C 1
ATOM 674 O O . VAL A 1 85 ? -6.256 -4.252 2.623 1.00 92.19 85 VAL A O 1
ATOM 677 N N . ILE A 1 86 ? -6.587 -5.467 4.489 1.00 93.38 86 ILE A N 1
ATOM 678 C CA . ILE A 1 86 ? -7.976 -5.813 4.218 1.00 93.38 86 ILE A CA 1
ATOM 679 C C . ILE A 1 86 ? -8.874 -5.188 5.279 1.00 93.38 86 ILE A C 1
ATOM 681 O O . ILE A 1 86 ? -8.594 -5.229 6.477 1.00 93.38 86 ILE A O 1
ATOM 685 N N . ARG A 1 87 ? -9.983 -4.601 4.841 1.00 92.31 87 ARG A N 1
ATOM 686 C CA . ARG A 1 87 ? -11.013 -4.014 5.692 1.00 92.31 87 ARG A CA 1
ATOM 687 C C . ARG A 1 87 ? -12.308 -4.788 5.540 1.00 92.31 87 ARG A C 1
ATOM 689 O O . ARG A 1 87 ? -12.895 -4.823 4.461 1.00 92.31 87 ARG A O 1
ATOM 696 N N . ILE A 1 88 ? -12.767 -5.364 6.643 1.00 93.19 88 ILE A N 1
ATOM 697 C CA . ILE A 1 88 ? -14.072 -6.009 6.720 1.00 93.19 88 ILE A CA 1
ATOM 698 C C . ILE A 1 88 ? -15.095 -4.924 7.024 1.00 93.19 88 ILE A C 1
ATOM 700 O O . ILE A 1 88 ? -14.963 -4.183 8.002 1.00 93.19 88 ILE A O 1
ATOM 704 N N . ILE A 1 89 ? -16.094 -4.806 6.166 1.00 90.56 89 ILE A N 1
ATOM 705 C CA . ILE A 1 89 ? -17.085 -3.738 6.219 1.00 90.56 89 ILE A CA 1
ATOM 706 C C . ILE A 1 89 ? -18.494 -4.309 6.154 1.00 90.56 89 ILE A C 1
ATOM 708 O O . ILE A 1 89 ? -18.739 -5.384 5.617 1.00 90.56 89 ILE A O 1
ATOM 712 N N . ASN A 1 90 ? -19.447 -3.523 6.643 1.00 88.31 90 ASN A N 1
ATOM 713 C CA . ASN A 1 90 ? -20.847 -3.721 6.312 1.00 88.31 90 ASN A CA 1
ATOM 714 C C . ASN A 1 90 ? -21.237 -2.689 5.240 1.00 88.31 90 ASN A C 1
ATOM 716 O O . ASN A 1 90 ? -21.268 -1.497 5.562 1.00 88.31 90 ASN A O 1
ATOM 720 N N . PRO A 1 91 ? -21.576 -3.090 4.000 1.00 81.69 91 PRO A N 1
ATOM 721 C CA . PRO A 1 91 ? -21.907 -2.150 2.925 1.00 81.69 91 PRO A CA 1
ATOM 722 C C . PRO A 1 91 ? -23.155 -1.307 3.230 1.00 81.69 91 PRO A C 1
ATOM 724 O O . PRO A 1 91 ? -23.344 -0.239 2.650 1.00 81.69 91 PRO A O 1
ATOM 727 N N . LYS A 1 92 ? -24.000 -1.750 4.172 1.00 83.31 92 LYS A N 1
ATOM 728 C CA . LYS A 1 92 ? -25.178 -1.004 4.637 1.00 83.31 92 LYS A CA 1
ATOM 729 C C . LYS A 1 92 ? -24.835 0.089 5.660 1.00 83.31 92 LYS A C 1
ATOM 731 O O . LYS A 1 92 ? -25.699 0.897 5.987 1.00 83.31 92 LYS A O 1
ATOM 736 N N . ASN A 1 93 ? -23.610 0.122 6.188 1.00 78.44 93 ASN A N 1
ATOM 737 C CA . ASN A 1 93 ? -23.200 1.076 7.214 1.00 78.44 93 ASN A CA 1
ATOM 738 C C . ASN A 1 93 ? -22.707 2.389 6.572 1.00 78.44 93 ASN A C 1
ATOM 740 O O . ASN A 1 93 ? -21.774 2.391 5.772 1.00 78.44 93 ASN A O 1
ATOM 744 N N . LEU A 1 94 ? -23.303 3.525 6.949 1.00 70.19 94 LEU A N 1
ATOM 745 C CA . LEU A 1 94 ? -22.919 4.866 6.474 1.00 70.19 94 LEU A CA 1
ATOM 746 C C . LEU A 1 94 ? -21.442 5.203 6.737 1.00 70.19 94 LEU A C 1
ATOM 748 O O . LEU A 1 94 ? -20.829 5.937 5.959 1.00 70.19 94 LEU A O 1
ATOM 752 N N . VAL A 1 95 ? -20.852 4.620 7.783 1.00 66.31 95 VAL A N 1
ATOM 753 C CA . VAL A 1 95 ? -19.431 4.770 8.125 1.00 66.31 95 VAL A CA 1
ATOM 754 C C . VAL A 1 95 ? -18.522 4.261 7.014 1.00 66.31 95 VAL A C 1
ATOM 756 O O . VAL A 1 95 ? -17.463 4.838 6.792 1.00 66.31 95 VAL A O 1
ATOM 759 N N . PHE A 1 96 ? -18.938 3.239 6.260 1.00 68.31 96 PHE A N 1
ATOM 760 C CA . PHE A 1 96 ? -18.167 2.754 5.118 1.00 68.31 96 PHE A CA 1
ATOM 761 C C . PHE A 1 96 ? -17.978 3.848 4.065 1.00 68.31 96 PHE A C 1
ATOM 763 O O . PHE A 1 96 ? -16.860 4.070 3.615 1.00 68.31 96 PHE A O 1
ATOM 770 N N . LYS A 1 97 ? -19.039 4.592 3.730 1.00 72.38 97 LYS A N 1
ATOM 771 C CA . LYS A 1 97 ? -18.956 5.694 2.758 1.00 72.38 97 LYS A CA 1
ATOM 772 C C . LYS A 1 97 ? -18.059 6.822 3.261 1.00 72.38 97 LYS A C 1
ATOM 774 O O . LYS A 1 97 ? -17.277 7.372 2.495 1.00 72.38 97 LYS A O 1
ATOM 779 N N . GLN A 1 98 ? -18.146 7.150 4.551 1.00 70.25 98 GLN A N 1
ATOM 780 C CA . GLN A 1 98 ? -17.287 8.166 5.163 1.00 70.25 98 GLN A CA 1
ATOM 781 C C . GLN A 1 98 ? -15.817 7.731 5.179 1.00 70.25 98 GLN A C 1
ATOM 783 O O . GLN A 1 98 ? -14.947 8.526 4.836 1.00 70.25 98 GLN A O 1
ATOM 788 N N . MET A 1 99 ? -15.545 6.468 5.515 1.00 67.88 99 MET A N 1
ATOM 789 C CA . MET A 1 99 ? -14.196 5.908 5.512 1.00 67.88 99 MET A CA 1
ATOM 790 C C . MET A 1 99 ? -13.631 5.809 4.095 1.00 67.88 99 MET A C 1
ATOM 792 O O . MET A 1 99 ? -12.489 6.195 3.897 1.00 67.88 99 MET A O 1
ATOM 796 N N . LEU A 1 100 ? -14.416 5.353 3.112 1.00 69.56 100 LEU A N 1
ATOM 797 C CA . LEU A 1 100 ? -14.020 5.344 1.701 1.00 69.56 100 LEU A CA 1
ATOM 798 C C . LEU A 1 100 ? -13.639 6.740 1.230 1.00 69.56 100 LEU A C 1
ATOM 800 O O . LEU A 1 100 ? -12.554 6.911 0.697 1.00 69.56 100 LEU A O 1
ATOM 804 N N . ASN A 1 101 ? -14.496 7.733 1.478 1.00 72.00 101 ASN A N 1
ATOM 805 C CA . ASN A 1 101 ? -14.231 9.117 1.089 1.00 72.00 101 ASN A CA 1
ATOM 806 C C . ASN A 1 101 ? -13.005 9.699 1.803 1.00 72.00 101 ASN A C 1
ATOM 808 O O . ASN A 1 101 ? -12.357 10.607 1.283 1.00 72.00 101 ASN A O 1
ATOM 812 N N . LEU A 1 102 ? -12.708 9.222 3.013 1.00 68.75 102 LEU A N 1
ATOM 813 C CA . LEU A 1 102 ? -11.527 9.630 3.755 1.00 68.75 102 LEU A CA 1
ATOM 814 C C . LEU A 1 102 ? -10.264 8.980 3.191 1.00 68.75 102 LEU A C 1
ATOM 816 O O . LEU A 1 102 ? -9.264 9.662 2.989 1.00 68.75 102 LEU A O 1
ATOM 820 N N . THR A 1 103 ? -10.294 7.672 2.943 1.00 65.94 103 THR A N 1
ATOM 821 C CA . THR A 1 103 ? -9.116 6.933 2.487 1.00 65.94 103 THR A CA 1
ATOM 822 C C . THR A 1 103 ? -8.857 7.079 1.005 1.00 65.94 103 THR A C 1
ATOM 824 O O . THR A 1 103 ? -7.705 7.029 0.614 1.00 65.94 103 THR A O 1
ATOM 827 N N . SER A 1 104 ? -9.870 7.392 0.197 1.00 65.38 104 SER A N 1
ATOM 828 C CA . SER A 1 104 ? -9.680 7.791 -1.201 1.00 65.38 104 SER A CA 1
ATOM 829 C C . SER A 1 104 ? -8.889 9.095 -1.338 1.00 65.38 104 SER A C 1
ATOM 831 O O . SER A 1 104 ? -8.384 9.388 -2.415 1.00 65.38 104 SER A O 1
ATOM 833 N N . ARG A 1 105 ? -8.803 9.903 -0.269 1.00 64.94 105 ARG A N 1
ATOM 834 C CA . ARG A 1 105 ? -7.974 11.119 -0.223 1.00 64.94 105 ARG A CA 1
ATOM 835 C C . ARG A 1 105 ? -6.563 10.862 0.288 1.00 64.94 105 ARG A C 1
ATOM 837 O O . ARG A 1 105 ? -5.692 11.692 0.065 1.00 64.94 105 ARG A O 1
ATOM 844 N N . ILE A 1 106 ? -6.340 9.747 0.979 1.00 64.62 106 ILE A N 1
ATOM 845 C CA . ILE A 1 106 ? -5.001 9.341 1.395 1.00 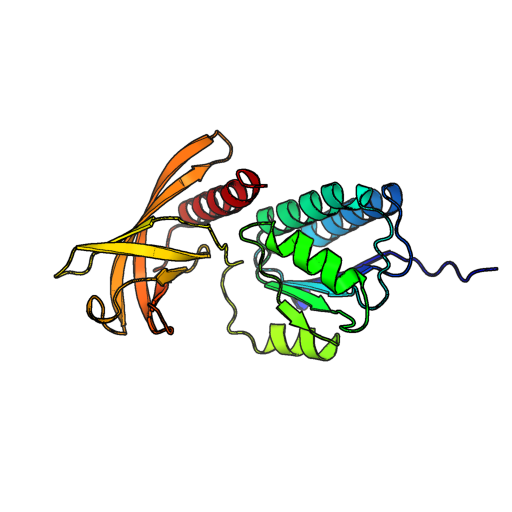64.62 106 ILE A CA 1
ATOM 846 C C . ILE A 1 106 ? -4.400 8.639 0.191 1.00 64.62 106 ILE A C 1
ATOM 848 O O . ILE A 1 106 ? -4.582 7.437 -0.012 1.00 64.62 106 ILE A O 1
ATOM 852 N N . GLN A 1 107 ? -3.755 9.445 -0.651 1.00 62.41 107 GLN A N 1
ATOM 853 C CA . GLN A 1 107 ? -3.070 8.958 -1.834 1.00 62.41 107 GLN A CA 1
ATOM 854 C C . GLN A 1 107 ? -2.127 7.838 -1.414 1.00 62.41 107 GLN A C 1
ATOM 856 O O . GLN A 1 107 ? -1.423 7.948 -0.411 1.00 62.41 107 GLN A O 1
ATOM 861 N N . SER A 1 108 ? -2.140 6.758 -2.187 1.00 64.44 108 SER A N 1
ATOM 862 C CA . SER A 1 108 ? -1.264 5.603 -2.024 1.00 64.44 108 SER A CA 1
ATOM 863 C C . SER A 1 108 ? -1.612 4.519 -1.009 1.00 64.44 108 SER A C 1
ATOM 865 O O . SER A 1 108 ? -0.905 3.518 -0.961 1.00 64.44 108 SER A O 1
ATOM 867 N N . TYR A 1 109 ? -2.700 4.634 -0.251 1.00 71.00 109 TYR A N 1
ATOM 868 C CA . TYR A 1 109 ? -3.151 3.547 0.621 1.00 71.00 109 TYR A CA 1
ATOM 869 C C . TYR A 1 109 ? -4.406 2.888 0.041 1.00 71.00 109 TYR A C 1
ATOM 871 O O . TYR A 1 109 ? -5.506 3.422 0.177 1.00 71.00 109 TYR A O 1
ATOM 879 N N . ASN A 1 110 ? -4.249 1.726 -0.603 1.00 79.12 110 ASN A N 1
ATOM 880 C CA . ASN A 1 110 ? -5.351 1.016 -1.263 1.00 79.12 110 ASN A CA 1
ATOM 881 C C . ASN A 1 110 ? -5.724 -0.287 -0.527 1.00 79.12 110 ASN A C 1
ATOM 883 O O . ASN A 1 110 ? -5.251 -1.364 -0.898 1.00 79.12 110 ASN A O 1
ATOM 887 N N . PRO A 1 111 ? -6.537 -0.218 0.542 1.00 86.69 111 PRO A N 1
ATOM 888 C CA . PRO A 1 111 ? -6.987 -1.407 1.242 1.00 86.69 111 PRO A CA 1
ATOM 889 C C . PRO A 1 111 ? -8.014 -2.167 0.396 1.00 86.69 111 PRO A C 1
ATOM 891 O O . PRO A 1 111 ? -8.879 -1.570 -0.244 1.00 86.69 111 PRO A O 1
ATOM 894 N N . MET A 1 112 ? -7.979 -3.495 0.462 1.00 89.75 112 MET A N 1
ATOM 895 C CA . MET A 1 112 ? -9.052 -4.325 -0.079 1.00 89.75 112 MET A CA 1
ATOM 896 C C . MET A 1 112 ? -10.243 -4.318 0.878 1.00 89.75 112 MET A C 1
ATOM 898 O O . MET A 1 112 ? -10.072 -4.327 2.096 1.00 89.75 112 MET A O 1
ATOM 902 N N . TYR A 1 113 ? -11.456 -4.320 0.338 1.00 90.56 113 TYR A N 1
ATOM 903 C CA . TYR A 1 113 ? -12.682 -4.333 1.128 1.00 90.56 113 TYR A CA 1
ATOM 904 C C . TYR A 1 113 ? -13.430 -5.641 0.909 1.00 90.56 113 TYR A C 1
ATOM 906 O O . TYR A 1 113 ? -13.646 -6.044 -0.230 1.00 90.56 113 TYR A O 1
ATOM 914 N N . VAL A 1 114 ? -13.828 -6.279 2.005 1.00 94.56 114 VAL A N 1
ATOM 915 C CA . VAL A 1 114 ? -14.529 -7.570 2.020 1.00 94.56 114 VAL A CA 1
ATOM 916 C C . VAL A 1 114 ? -15.662 -7.531 3.041 1.00 94.56 114 VAL A C 1
ATOM 918 O O . VAL A 1 114 ? -15.717 -6.638 3.890 1.00 94.56 114 VAL A O 1
ATOM 921 N N . ASN A 1 115 ? -16.573 -8.500 2.989 1.00 94.81 115 ASN A N 1
ATOM 922 C CA . ASN A 1 115 ? -17.746 -8.509 3.869 1.00 94.81 115 ASN A CA 1
ATOM 923 C C . ASN A 1 115 ? -17.572 -9.407 5.097 1.00 94.81 115 ASN A C 1
ATOM 925 O O . ASN A 1 115 ? -18.320 -9.276 6.066 1.00 94.81 115 ASN A O 1
ATOM 929 N N . THR A 1 116 ? -16.615 -10.338 5.071 1.00 96.19 116 THR A N 1
ATOM 930 C CA . THR A 1 116 ? -16.412 -11.303 6.160 1.00 96.19 116 THR A CA 1
ATOM 931 C C . THR A 1 116 ? -14.937 -11.539 6.465 1.00 96.19 116 THR A C 1
ATOM 933 O O . THR A 1 116 ? -14.066 -11.304 5.631 1.00 96.19 116 THR A O 1
ATOM 936 N N . LEU A 1 117 ? -14.655 -12.048 7.669 1.00 96.94 117 LEU A N 1
ATOM 937 C CA . LEU A 1 117 ? -13.303 -12.467 8.045 1.00 96.94 117 LEU A CA 1
ATOM 938 C C . LEU A 1 117 ? -12.812 -13.640 7.194 1.00 96.94 117 LEU A C 1
ATOM 940 O O . LEU A 1 117 ? -11.657 -13.641 6.797 1.00 96.94 117 LEU A O 1
ATOM 944 N N . ALA A 1 118 ? -13.684 -14.601 6.884 1.00 97.50 118 ALA A N 1
ATOM 945 C CA . ALA A 1 118 ? -13.323 -15.741 6.045 1.00 97.50 118 ALA A CA 1
ATOM 946 C C . ALA A 1 118 ? -12.867 -15.291 4.648 1.00 97.50 118 ALA A C 1
ATOM 948 O O . ALA A 1 118 ? -11.842 -15.750 4.166 1.00 97.50 118 ALA A O 1
ATOM 949 N N . GLU A 1 119 ? -13.578 -14.336 4.043 1.00 96.75 119 GLU A N 1
ATOM 950 C CA . GLU A 1 119 ? -13.196 -13.741 2.758 1.00 96.75 119 GLU A CA 1
ATOM 951 C C . GLU A 1 119 ? -11.871 -12.965 2.850 1.00 96.75 119 GLU A C 1
ATOM 953 O O . GLU A 1 119 ? -11.053 -13.039 1.938 1.00 96.75 119 GLU A O 1
ATOM 958 N N . ALA A 1 120 ? -11.627 -12.248 3.955 1.00 96.81 120 ALA A N 1
ATOM 959 C CA . ALA A 1 120 ? -10.349 -11.567 4.180 1.00 96.81 120 ALA A CA 1
ATOM 960 C C . ALA A 1 120 ? -9.179 -12.561 4.218 1.00 96.81 120 ALA A C 1
ATOM 962 O O . ALA A 1 120 ? -8.152 -12.352 3.583 1.00 96.81 120 ALA A O 1
ATOM 963 N N . GLU A 1 121 ? -9.345 -13.642 4.971 1.00 96.81 121 GLU A N 1
ATOM 964 C CA . GLU A 1 121 ? -8.329 -14.680 5.134 1.00 96.81 121 GLU A CA 1
ATOM 965 C C . GLU A 1 121 ? -8.058 -15.403 3.816 1.00 96.81 121 GLU A C 1
ATOM 967 O O . GLU A 1 121 ? -6.902 -15.538 3.430 1.00 96.81 121 GLU A O 1
ATOM 972 N N . ASP A 1 122 ? -9.117 -15.781 3.095 1.00 95.94 122 ASP A N 1
ATOM 973 C CA . ASP A 1 122 ? -9.021 -16.407 1.776 1.00 95.94 122 ASP A CA 1
ATOM 974 C C . ASP A 1 122 ? -8.275 -15.509 0.783 1.00 95.94 122 ASP A C 1
ATOM 976 O O . ASP A 1 122 ? -7.368 -15.965 0.090 1.00 95.94 122 ASP A O 1
ATOM 980 N N . LYS A 1 123 ? -8.566 -14.201 0.770 1.00 94.19 123 LYS A N 1
ATOM 981 C CA . LYS A 1 123 ? -7.824 -13.238 -0.053 1.00 94.19 123 LYS A CA 1
ATOM 982 C C . LYS A 1 123 ? -6.341 -13.214 0.299 1.00 94.19 123 LYS A C 1
ATOM 984 O O . LYS A 1 123 ? -5.526 -13.311 -0.605 1.00 94.19 123 LYS A O 1
ATOM 989 N N . LEU A 1 124 ? -5.979 -13.137 1.578 1.00 92.56 124 LEU A N 1
ATOM 990 C CA . LEU A 1 124 ? -4.565 -13.131 1.975 1.00 92.56 124 LEU A CA 1
ATOM 991 C C . LEU A 1 124 ? -3.850 -14.462 1.698 1.00 92.56 124 LEU A C 1
ATOM 993 O O . LEU A 1 124 ? -2.638 -14.471 1.495 1.00 92.56 124 LEU A O 1
ATOM 997 N N . ASP A 1 125 ? -4.569 -15.584 1.738 1.00 92.12 125 ASP A N 1
ATOM 998 C CA . ASP A 1 125 ? -4.005 -16.915 1.498 1.00 92.12 125 ASP A CA 1
ATOM 999 C C . ASP A 1 125 ? -3.860 -17.226 -0.004 1.00 92.12 125 ASP A C 1
ATOM 1001 O O . ASP A 1 125 ? -2.939 -17.944 -0.393 1.00 92.12 125 ASP A O 1
ATOM 1005 N N . THR A 1 126 ? -4.745 -16.681 -0.845 1.00 87.06 126 THR A N 1
ATOM 1006 C CA . THR A 1 126 ? -4.776 -16.914 -2.304 1.00 87.06 126 THR A CA 1
ATOM 1007 C C . THR A 1 126 ? -4.097 -15.818 -3.121 1.00 87.06 126 THR A C 1
ATOM 1009 O O . THR A 1 126 ? -3.731 -16.053 -4.276 1.00 87.06 126 THR A O 1
ATOM 1012 N N . SER A 1 127 ? -3.908 -14.624 -2.554 1.00 77.50 127 SER A N 1
ATOM 1013 C CA . SER A 1 127 ? -3.133 -13.557 -3.181 1.00 77.50 127 SER A CA 1
ATOM 1014 C C . SER A 1 127 ? -1.723 -14.055 -3.490 1.00 77.50 127 SER A C 1
ATOM 1016 O O . SER A 1 127 ? -1.020 -14.577 -2.624 1.00 77.50 127 SER A O 1
ATOM 1018 N N . ILE A 1 128 ? -1.276 -13.843 -4.732 1.00 71.62 128 ILE A N 1
ATOM 1019 C CA . ILE A 1 128 ? 0.145 -13.946 -5.076 1.00 71.62 128 ILE A CA 1
ATOM 1020 C C . ILE A 1 128 ? 0.879 -13.014 -4.112 1.00 71.62 128 ILE A C 1
ATOM 1022 O O . ILE A 1 128 ? 0.655 -11.805 -4.170 1.00 71.62 128 ILE A O 1
ATOM 1026 N N . LYS A 1 129 ? 1.697 -13.573 -3.209 1.00 68.62 129 LYS A N 1
ATOM 1027 C CA . LYS A 1 129 ? 2.427 -12.807 -2.192 1.00 68.62 129 LYS A CA 1
ATOM 1028 C C . LYS A 1 129 ? 3.241 -11.716 -2.881 1.00 68.62 129 LYS A C 1
ATOM 1030 O O . LYS A 1 129 ? 4.230 -11.998 -3.548 1.00 68.62 129 LYS A O 1
ATOM 1035 N N . ARG A 1 130 ? 2.799 -10.469 -2.747 1.00 72.38 130 ARG A N 1
ATOM 1036 C CA . ARG A 1 130 ? 3.516 -9.290 -3.249 1.00 72.38 130 ARG A CA 1
ATOM 1037 C C . ARG A 1 130 ? 4.585 -8.911 -2.242 1.00 72.38 130 ARG A C 1
ATOM 1039 O O . ARG A 1 130 ? 4.349 -9.061 -1.061 1.00 72.38 130 ARG A O 1
ATOM 1046 N N . GLU A 1 131 ? 5.735 -8.386 -2.633 1.00 72.88 131 GLU A N 1
ATOM 1047 C CA . GLU A 1 131 ? 6.755 -8.058 -1.620 1.00 72.88 131 GLU A CA 1
ATOM 1048 C C . GLU A 1 131 ? 6.347 -6.895 -0.699 1.00 72.88 131 GLU A C 1
ATOM 1050 O O . GLU A 1 131 ? 6.766 -6.860 0.455 1.00 72.88 131 GLU A O 1
ATOM 1055 N N . ALA A 1 132 ? 5.495 -5.971 -1.164 1.00 80.94 132 ALA A N 1
ATOM 1056 C CA . ALA A 1 132 ? 5.098 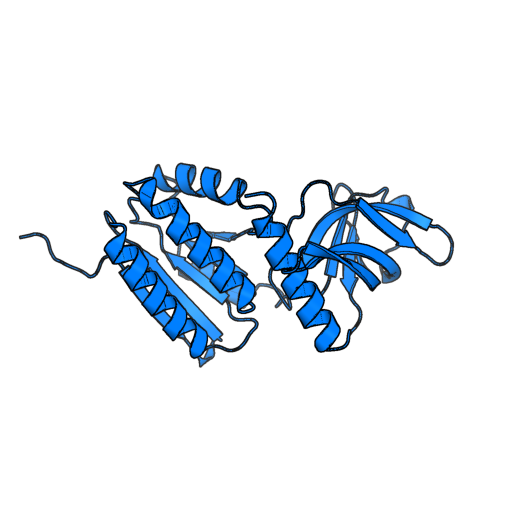-4.799 -0.383 1.00 80.94 132 ALA A CA 1
ATOM 1057 C C . ALA A 1 132 ? 3.757 -4.183 -0.804 1.00 80.94 132 ALA A C 1
ATOM 1059 O O . ALA A 1 132 ? 3.173 -4.532 -1.837 1.00 80.94 132 ALA A O 1
ATOM 1060 N N . LEU A 1 133 ? 3.312 -3.210 0.001 1.00 86.25 133 LEU A N 1
ATOM 1061 C CA . LEU A 1 133 ? 2.195 -2.320 -0.298 1.00 86.25 133 LEU A CA 1
ATOM 1062 C C . LEU A 1 133 ? 2.408 -1.585 -1.632 1.00 86.25 133 LEU A C 1
ATOM 1064 O O . LEU A 1 133 ? 3.516 -1.155 -1.954 1.00 86.25 133 LEU A O 1
ATOM 1068 N N . ARG A 1 134 ? 1.324 -1.408 -2.397 1.00 87.75 134 ARG A N 1
ATOM 1069 C CA . ARG A 1 134 ? 1.314 -0.571 -3.605 1.00 87.75 134 ARG A CA 1
ATOM 1070 C C . ARG A 1 134 ? 0.824 0.833 -3.280 1.00 87.75 134 ARG A C 1
ATOM 1072 O O . ARG A 1 134 ? -0.211 1.005 -2.639 1.00 87.75 134 ARG A O 1
ATOM 1079 N N . PHE A 1 135 ? 1.542 1.804 -3.815 1.00 88.94 135 PHE A N 1
ATOM 1080 C CA . PHE A 1 135 ? 1.363 3.229 -3.651 1.00 88.94 135 PHE A CA 1
ATOM 1081 C C . PHE A 1 135 ? 0.899 3.855 -4.970 1.00 88.94 135 PHE A C 1
ATOM 1083 O O . PHE A 1 135 ? 1.598 3.813 -5.974 1.00 88.94 135 PHE A O 1
ATOM 1090 N N . GLN A 1 136 ? -0.296 4.433 -4.976 1.00 89.12 136 GLN A N 1
ATOM 1091 C CA . GLN A 1 136 ? -0.828 5.303 -6.028 1.00 89.12 136 GLN A CA 1
ATOM 1092 C C . GLN A 1 136 ? -0.340 6.749 -5.867 1.00 89.12 136 GLN A C 1
ATOM 1094 O O . GLN A 1 136 ? -0.922 7.527 -5.106 1.00 89.12 136 GLN A O 1
ATOM 1099 N N . ILE A 1 137 ? 0.688 7.121 -6.627 1.00 87.62 137 ILE A N 1
ATOM 1100 C CA . ILE A 1 137 ? 1.231 8.484 -6.641 1.00 87.62 137 ILE A CA 1
ATOM 1101 C C . ILE A 1 137 ? 0.582 9.259 -7.786 1.00 87.62 137 ILE A C 1
ATOM 1103 O O . ILE A 1 137 ? 0.860 9.018 -8.962 1.00 87.62 137 ILE A O 1
ATOM 1107 N N . ILE A 1 138 ? -0.315 10.186 -7.449 1.00 82.06 138 ILE A N 1
ATOM 1108 C CA . ILE A 1 138 ? -1.139 10.870 -8.448 1.00 82.06 138 ILE A CA 1
ATOM 1109 C C . ILE A 1 138 ? -0.276 11.754 -9.353 1.00 82.06 138 ILE A C 1
ATOM 1111 O O . ILE A 1 138 ? 0.548 12.536 -8.887 1.00 82.06 138 ILE A O 1
ATOM 1115 N N . ASN A 1 139 ? -0.523 11.666 -10.664 1.00 83.88 139 ASN A N 1
ATOM 1116 C CA . ASN A 1 139 ? 0.132 12.470 -11.702 1.00 83.88 139 ASN A CA 1
ATOM 1117 C C . ASN A 1 139 ? 1.661 12.330 -11.754 1.00 83.88 139 ASN A C 1
ATOM 1119 O O . ASN A 1 139 ? 2.331 13.182 -12.344 1.00 83.88 139 ASN A O 1
ATOM 1123 N N . LYS A 1 140 ? 2.226 11.259 -11.184 1.00 93.44 140 LYS A N 1
ATOM 1124 C CA . LYS A 1 140 ? 3.657 11.014 -11.307 1.00 93.44 140 LYS A CA 1
ATOM 1125 C C . LYS A 1 140 ? 3.978 10.556 -12.723 1.00 93.44 140 LYS A C 1
ATOM 1127 O O . LYS A 1 140 ? 3.402 9.592 -13.221 1.00 93.44 140 LYS A O 1
ATOM 1132 N N . THR A 1 141 ? 4.874 11.283 -13.373 1.00 95.75 141 THR A N 1
ATOM 1133 C CA . THR A 1 141 ? 5.389 10.923 -14.693 1.00 95.75 141 THR A CA 1
ATOM 1134 C C . THR A 1 141 ? 6.617 10.043 -14.513 1.00 95.75 141 THR A C 1
ATOM 1136 O O . THR A 1 141 ? 7.387 10.251 -13.573 1.00 95.75 141 THR A O 1
ATOM 1139 N N . ILE A 1 142 ? 6.761 9.051 -15.382 1.00 96.94 142 ILE A N 1
ATOM 1140 C CA . ILE A 1 142 ? 7.850 8.083 -15.355 1.00 96.94 142 ILE A CA 1
ATOM 1141 C C . ILE A 1 142 ? 8.437 7.964 -16.753 1.00 96.94 142 ILE A C 1
ATOM 1143 O O . ILE A 1 142 ? 7.698 7.878 -17.734 1.00 96.94 142 ILE A O 1
ATOM 1147 N N . GLU A 1 143 ? 9.757 7.994 -16.840 1.00 97.88 143 GLU A N 1
ATOM 1148 C CA . GLU A 1 143 ? 10.477 7.684 -18.068 1.00 97.88 143 GLU A CA 1
ATOM 1149 C C . GLU A 1 143 ? 10.762 6.187 -18.074 1.00 97.88 143 GLU A C 1
ATOM 1151 O O . GLU A 1 143 ? 11.119 5.611 -17.045 1.00 97.88 143 GLU A O 1
ATOM 1156 N N . PHE A 1 144 ? 10.596 5.541 -19.218 1.00 97.38 144 PHE A N 1
ATOM 1157 C CA . PHE A 1 144 ? 11.020 4.163 -19.390 1.00 97.38 144 PHE A CA 1
ATOM 1158 C C . PHE A 1 144 ? 11.701 3.981 -20.740 1.00 97.38 144 PHE A C 1
ATOM 1160 O O . PHE A 1 144 ? 11.348 4.620 -21.733 1.00 97.38 144 PHE A O 1
ATOM 1167 N N . ASN A 1 145 ? 12.711 3.121 -20.753 1.00 96.94 145 ASN A N 1
ATOM 1168 C CA . ASN A 1 145 ? 13.558 2.867 -21.904 1.00 96.94 145 ASN A CA 1
ATOM 1169 C C . ASN A 1 145 ? 13.566 1.369 -22.196 1.00 96.94 145 ASN A C 1
ATOM 1171 O O . ASN A 1 145 ? 13.838 0.563 -21.304 1.00 96.94 145 ASN A O 1
ATOM 1175 N N . THR A 1 146 ? 13.275 1.033 -23.446 1.00 94.94 146 THR A N 1
ATOM 1176 C CA . THR A 1 146 ? 13.590 -0.260 -24.062 1.00 94.94 146 THR A CA 1
ATOM 1177 C C . THR A 1 146 ? 14.921 -0.135 -24.811 1.00 94.94 146 THR A C 1
ATOM 1179 O O . THR A 1 146 ? 15.499 0.953 -24.888 1.00 94.94 146 THR A O 1
ATOM 1182 N N . ASP A 1 147 ? 15.381 -1.215 -25.440 1.00 93.00 147 ASP A N 1
ATOM 1183 C CA . ASP A 1 147 ? 16.548 -1.170 -26.334 1.00 93.00 147 ASP A CA 1
ATOM 1184 C C . ASP A 1 147 ? 16.324 -0.284 -27.576 1.00 93.00 147 ASP A C 1
ATOM 1186 O O . ASP A 1 147 ? 17.279 0.142 -28.228 1.00 93.00 147 ASP A O 1
ATOM 1190 N N . ILE A 1 148 ? 15.061 -0.018 -27.929 1.00 92.75 148 ILE A N 1
ATOM 1191 C CA . ILE A 1 148 ? 14.677 0.605 -29.202 1.00 92.75 148 ILE A CA 1
ATOM 1192 C C . ILE A 1 148 ? 14.118 2.016 -28.989 1.00 92.75 148 ILE A C 1
ATOM 1194 O O . ILE A 1 148 ? 14.339 2.909 -29.808 1.00 92.75 148 ILE A O 1
ATOM 1198 N N . VAL A 1 149 ? 13.369 2.225 -27.906 1.00 93.31 149 VAL A N 1
ATOM 1199 C CA . VAL A 1 149 ? 12.546 3.418 -27.694 1.00 93.31 149 VAL A CA 1
ATOM 1200 C C . VAL A 1 149 ? 12.675 3.923 -26.259 1.00 93.31 149 VAL A C 1
ATOM 1202 O O . VAL A 1 149 ? 12.548 3.170 -25.296 1.00 93.31 149 VAL A O 1
ATOM 1205 N N . SER A 1 150 ? 12.845 5.239 -26.136 1.00 96.12 150 SER A N 1
ATOM 1206 C CA . SER A 1 150 ? 12.629 5.984 -24.895 1.00 96.12 150 SER A CA 1
ATOM 1207 C C . SER A 1 150 ? 11.226 6.586 -24.909 1.00 96.12 150 SER A C 1
ATOM 1209 O O . SER A 1 150 ? 10.800 7.156 -25.918 1.00 96.12 150 SER A O 1
ATOM 1211 N N . SER A 1 151 ? 10.472 6.419 -23.828 1.00 96.75 151 SER A N 1
ATOM 1212 C CA . SER A 1 151 ? 9.084 6.872 -23.731 1.00 96.75 151 SER A CA 1
ATOM 1213 C C . SER A 1 151 ? 8.728 7.353 -22.333 1.00 96.75 151 SER A C 1
ATOM 1215 O O . SER A 1 151 ? 9.442 7.134 -21.356 1.00 96.75 151 SER A O 1
ATOM 1217 N N . VAL A 1 152 ? 7.607 8.068 -22.256 1.00 97.12 152 VAL A N 1
ATOM 1218 C CA . VAL A 1 152 ? 7.108 8.684 -21.030 1.00 97.12 152 VAL A CA 1
ATOM 1219 C C . VAL A 1 152 ? 5.709 8.157 -20.748 1.00 97.12 152 VAL A C 1
ATOM 1221 O O . VAL A 1 152 ? 4.826 8.226 -21.602 1.00 97.12 152 VAL A O 1
ATOM 1224 N N . GLY A 1 153 ? 5.502 7.660 -19.533 1.00 96.31 153 GLY A N 1
ATOM 1225 C CA . GLY A 1 153 ? 4.218 7.179 -19.039 1.00 96.31 153 GLY A CA 1
ATOM 1226 C C . GLY A 1 153 ? 3.769 7.907 -17.776 1.00 96.31 153 GLY A C 1
ATOM 1227 O O . GLY A 1 153 ? 4.472 8.755 -17.218 1.00 96.31 153 GLY A O 1
ATOM 1228 N N . LYS A 1 154 ? 2.580 7.552 -17.291 1.00 96.25 154 LYS A N 1
ATOM 1229 C CA . LYS A 1 154 ? 2.089 7.962 -15.970 1.00 96.25 154 LYS A CA 1
ATOM 1230 C C . LYS A 1 154 ? 2.077 6.772 -15.030 1.00 96.25 154 LYS A C 1
ATOM 1232 O O . LYS A 1 154 ? 1.573 5.712 -15.380 1.00 96.25 154 LYS A O 1
ATOM 1237 N N . LEU A 1 155 ? 2.580 6.955 -13.821 1.00 94.56 155 LEU A N 1
ATOM 1238 C CA . LEU A 1 15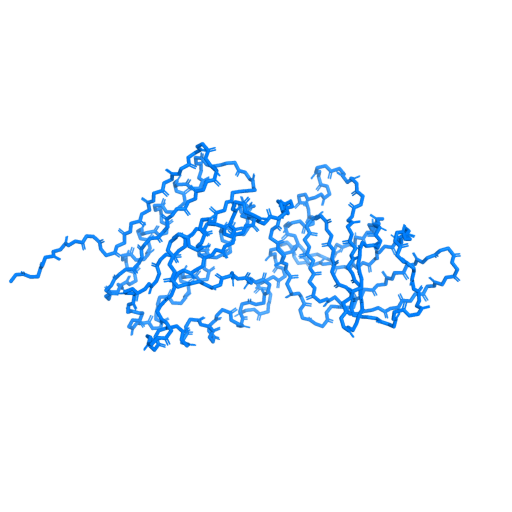5 ? 2.523 5.938 -12.785 1.00 94.56 155 LEU A CA 1
ATOM 1239 C C . LEU A 1 155 ? 1.070 5.745 -12.335 1.00 94.56 155 LEU A C 1
ATOM 1241 O O . LEU A 1 155 ? 0.407 6.702 -11.933 1.00 94.56 155 LEU A O 1
ATOM 1245 N N . ILE A 1 156 ? 0.575 4.514 -12.416 1.00 92.94 156 ILE A N 1
ATOM 1246 C CA . ILE A 1 156 ? -0.727 4.121 -11.864 1.00 92.94 156 ILE A CA 1
ATOM 1247 C C . ILE A 1 156 ? -0.534 3.761 -10.392 1.00 92.94 156 ILE A C 1
ATOM 1249 O O . ILE A 1 156 ? -1.207 4.303 -9.515 1.00 92.94 156 ILE A O 1
ATOM 1253 N N . ASP A 1 157 ? 0.415 2.864 -10.124 1.00 92.62 157 ASP A N 1
ATOM 1254 C CA . ASP A 1 157 ? 0.861 2.511 -8.783 1.00 92.62 157 ASP A CA 1
ATOM 1255 C C . ASP A 1 157 ? 2.307 1.979 -8.792 1.00 92.62 157 ASP A C 1
ATOM 1257 O O . ASP A 1 157 ? 2.858 1.643 -9.841 1.00 92.62 157 ASP A O 1
ATOM 1261 N N . VAL A 1 158 ? 2.936 1.920 -7.619 1.00 94.12 158 VAL A N 1
ATOM 1262 C CA . VAL A 1 158 ? 4.321 1.466 -7.431 1.00 94.12 158 VAL A CA 1
ATOM 1263 C C . VAL A 1 158 ? 4.508 0.821 -6.062 1.00 94.12 158 VAL A C 1
ATOM 1265 O O . VAL A 1 158 ? 3.842 1.171 -5.100 1.00 94.12 158 VAL A O 1
ATOM 1268 N N . SER A 1 159 ? 5.413 -0.135 -5.959 1.00 93.19 159 SER A N 1
ATOM 1269 C CA . SER A 1 159 ? 5.881 -0.763 -4.722 1.00 93.19 159 SER A CA 1
ATOM 1270 C C . SER A 1 159 ? 7.392 -0.957 -4.825 1.00 93.19 159 SER A C 1
ATOM 1272 O O . SER A 1 159 ? 7.968 -0.701 -5.880 1.00 93.19 159 SER A O 1
ATOM 1274 N N . ILE A 1 160 ? 8.035 -1.492 -3.789 1.00 93.00 160 ILE A N 1
ATOM 1275 C CA . ILE A 1 160 ? 9.460 -1.855 -3.875 1.00 93.00 160 ILE A CA 1
ATOM 1276 C C . ILE A 1 160 ? 9.758 -3.002 -4.853 1.00 93.00 160 ILE A C 1
ATOM 1278 O O . ILE A 1 160 ? 10.918 -3.219 -5.182 1.00 93.00 160 ILE A O 1
ATOM 1282 N N . GLY A 1 161 ? 8.738 -3.753 -5.285 1.00 92.62 161 GLY A N 1
ATOM 1283 C CA . GLY A 1 161 ? 8.896 -4.914 -6.170 1.00 92.62 161 GLY A CA 1
ATOM 1284 C C . GLY A 1 161 ? 8.382 -4.701 -7.594 1.00 92.62 161 GLY A C 1
ATOM 1285 O O . GLY A 1 161 ? 8.419 -5.625 -8.400 1.00 92.62 161 GLY A O 1
ATOM 1286 N N . GLY A 1 162 ? 7.847 -3.525 -7.920 1.00 95.06 162 GLY A N 1
ATOM 1287 C CA . GLY A 1 162 ? 7.299 -3.269 -9.250 1.00 95.06 162 GLY A CA 1
ATOM 1288 C C . GLY A 1 162 ? 6.316 -2.111 -9.300 1.00 95.06 162 GLY A C 1
ATOM 1289 O O . GLY A 1 162 ? 5.910 -1.573 -8.267 1.00 95.06 162 GLY A O 1
ATOM 1290 N N . CYS A 1 163 ? 5.877 -1.765 -10.506 1.00 96.06 163 CYS A N 1
ATOM 1291 C CA . CYS A 1 163 ? 4.922 -0.691 -10.757 1.00 96.06 163 CYS A CA 1
ATOM 1292 C C . CYS A 1 163 ? 3.915 -1.042 -11.859 1.00 96.06 163 CYS A C 1
ATOM 1294 O O . CYS A 1 163 ? 4.015 -2.071 -12.527 1.00 96.06 163 CYS A O 1
ATOM 1296 N N . ALA A 1 164 ? 2.892 -0.207 -12.005 1.00 95.88 164 ALA A N 1
ATOM 1297 C CA . ALA A 1 164 ? 2.006 -0.187 -13.160 1.00 95.88 164 ALA A CA 1
ATOM 1298 C C . ALA A 1 164 ? 2.098 1.187 -13.828 1.00 95.88 164 ALA A C 1
ATOM 1300 O O . ALA A 1 164 ? 2.025 2.216 -13.152 1.00 95.88 164 ALA A O 1
ATOM 1301 N N . ILE A 1 165 ? 2.264 1.198 -15.147 1.00 96.75 165 ILE A N 1
ATOM 1302 C CA . ILE A 1 165 ? 2.502 2.394 -15.950 1.00 96.75 165 ILE A CA 1
ATOM 1303 C C . ILE A 1 165 ? 1.380 2.508 -16.980 1.00 96.75 165 ILE A C 1
ATOM 1305 O O . ILE A 1 165 ? 1.117 1.568 -17.723 1.00 96.75 165 ILE A O 1
ATOM 1309 N N . LYS A 1 166 ? 0.731 3.673 -17.023 1.00 96.69 166 LYS A N 1
ATOM 1310 C CA . LYS A 1 166 ? -0.189 4.087 -18.082 1.00 96.69 166 LYS A CA 1
ATOM 1311 C C . LYS A 1 166 ? 0.622 4.678 -19.235 1.00 96.69 166 LYS A C 1
ATOM 1313 O O . LYS A 1 166 ? 1.210 5.751 -19.072 1.00 96.69 166 LYS A O 1
ATOM 1318 N N . ALA A 1 167 ? 0.650 3.990 -20.368 1.00 95.38 167 ALA A N 1
ATOM 1319 C CA . ALA A 1 167 ? 1.384 4.358 -21.580 1.00 95.38 167 ALA A CA 1
ATOM 1320 C C . ALA A 1 167 ? 0.767 3.646 -22.798 1.00 95.38 167 ALA A C 1
ATOM 1322 O O . ALA A 1 167 ? -0.114 2.805 -22.632 1.00 95.38 167 ALA A O 1
ATOM 1323 N N . ASP A 1 168 ? 1.205 3.989 -24.011 1.00 89.00 168 ASP A N 1
ATOM 1324 C CA . ASP A 1 168 ? 0.789 3.265 -25.218 1.00 89.00 168 ASP A CA 1
ATOM 1325 C C . ASP A 1 168 ? 1.393 1.853 -25.201 1.00 89.00 168 ASP A C 1
ATOM 1327 O O . ASP A 1 168 ? 2.613 1.690 -25.169 1.00 89.00 168 ASP A O 1
ATOM 1331 N N . GLU A 1 169 ? 0.538 0.830 -25.198 1.00 79.75 169 GLU A N 1
ATOM 1332 C CA . GLU A 1 169 ? 0.942 -0.579 -25.115 1.00 79.75 169 GLU A CA 1
ATOM 1333 C C . GLU A 1 169 ? 1.830 -1.010 -26.285 1.00 79.75 169 GLU A C 1
ATOM 1335 O O . GLU A 1 169 ? 2.646 -1.911 -26.128 1.00 79.75 169 GLU A O 1
ATOM 1340 N N . ASN A 1 170 ? 1.748 -0.332 -27.435 1.00 84.81 170 ASN A N 1
ATOM 1341 C CA . ASN A 1 170 ? 2.561 -0.660 -28.609 1.00 84.81 170 ASN A CA 1
ATOM 1342 C C . ASN A 1 170 ? 4.055 -0.322 -28.436 1.00 84.81 170 ASN A C 1
ATOM 1344 O O . ASN A 1 170 ? 4.846 -0.561 -29.348 1.00 84.81 170 ASN A O 1
ATOM 1348 N N . GLN A 1 171 ? 4.444 0.262 -27.299 1.00 87.25 171 GLN A N 1
ATOM 1349 C CA . GLN A 1 171 ? 5.822 0.655 -27.004 1.00 87.25 171 GLN A CA 1
ATOM 1350 C C . GLN A 1 171 ? 6.645 -0.443 -26.325 1.00 87.25 171 GLN A C 1
ATOM 1352 O O . GLN A 1 171 ? 7.866 -0.314 -26.286 1.00 87.25 171 GLN A O 1
ATOM 1357 N N . VAL A 1 172 ? 6.002 -1.485 -25.784 1.00 94.81 172 VAL A N 1
ATOM 1358 C CA . VAL A 1 172 ? 6.673 -2.571 -25.055 1.00 94.81 172 VAL A CA 1
ATOM 1359 C C . VAL A 1 172 ? 6.044 -3.930 -25.360 1.00 94.81 172 VAL A C 1
ATOM 1361 O O . VAL A 1 172 ? 4.867 -4.033 -25.699 1.00 94.81 172 VAL A O 1
ATOM 1364 N N . SER A 1 173 ? 6.816 -4.999 -25.201 1.00 95.38 173 SER A N 1
ATOM 1365 C CA . SER A 1 173 ? 6.377 -6.388 -25.345 1.00 95.38 173 SER A CA 1
ATOM 1366 C C . SER A 1 173 ? 6.283 -7.096 -23.993 1.00 95.38 173 SER A C 1
ATOM 1368 O O . SER A 1 173 ? 6.951 -6.739 -23.024 1.00 95.38 173 SER A O 1
ATOM 1370 N N . LEU A 1 174 ? 5.462 -8.147 -23.918 1.00 96.19 174 LEU A N 1
ATOM 1371 C CA . LEU A 1 174 ? 5.438 -9.018 -22.742 1.00 96.19 174 LEU A CA 1
ATOM 1372 C C . LEU A 1 174 ? 6.817 -9.662 -22.543 1.00 96.19 174 LEU A C 1
ATOM 1374 O O . LEU A 1 174 ? 7.456 -10.064 -23.513 1.00 96.19 174 LEU A O 1
ATOM 1378 N N . GLU A 1 175 ? 7.243 -9.793 -21.289 1.00 96.44 175 GLU A N 1
ATOM 1379 C CA . GLU A 1 175 ? 8.554 -10.298 -20.874 1.00 96.44 175 GLU A CA 1
ATOM 1380 C C . GLU A 1 175 ? 9.753 -9.415 -21.267 1.00 96.44 175 GLU A C 1
ATOM 1382 O O . GLU A 1 175 ? 10.890 -9.785 -20.964 1.00 96.44 175 GLU A O 1
ATOM 1387 N N . GLU A 1 176 ? 9.530 -8.254 -21.887 1.00 96.62 176 GLU A N 1
ATOM 1388 C CA . GLU A 1 176 ? 10.592 -7.300 -22.204 1.00 96.62 176 GLU A CA 1
ATOM 1389 C C . GLU A 1 176 ? 11.183 -6.695 -20.927 1.00 96.62 176 GLU A C 1
ATOM 1391 O O . GLU A 1 176 ? 10.464 -6.392 -19.969 1.00 96.62 176 GLU A O 1
ATOM 1396 N N . VAL A 1 177 ? 12.506 -6.531 -20.916 1.00 97.19 177 VAL A N 1
ATOM 1397 C CA . VAL A 1 177 ? 13.229 -5.848 -19.843 1.00 97.19 177 VAL A CA 1
ATOM 1398 C C . VAL A 1 177 ? 13.328 -4.373 -20.198 1.00 97.19 177 VAL A C 1
ATOM 1400 O O . VAL A 1 177 ? 13.767 -4.021 -21.288 1.00 97.19 177 VAL A O 1
ATOM 1403 N N . ILE A 1 178 ? 12.920 -3.516 -19.270 1.00 97.62 178 ILE A N 1
ATOM 1404 C CA . ILE A 1 178 ? 12.927 -2.070 -19.437 1.00 97.62 178 ILE A CA 1
ATOM 1405 C C . ILE A 1 178 ? 13.632 -1.399 -18.264 1.00 97.62 178 ILE A C 1
ATOM 1407 O O . ILE A 1 178 ? 13.575 -1.862 -17.123 1.00 97.62 178 ILE A O 1
ATOM 1411 N N . ASN A 1 179 ? 14.267 -0.269 -18.545 1.00 97.94 179 ASN A N 1
ATOM 1412 C CA . ASN A 1 179 ? 14.849 0.601 -17.534 1.00 97.94 179 ASN A CA 1
ATOM 1413 C C . ASN A 1 179 ? 13.875 1.739 -17.225 1.00 97.94 179 ASN A C 1
ATOM 1415 O O . ASN A 1 179 ? 13.418 2.432 -18.129 1.00 97.94 179 ASN A O 1
ATOM 1419 N N . ILE A 1 180 ? 13.555 1.923 -15.952 1.00 97.75 180 ILE A N 1
ATOM 1420 C CA . ILE A 1 180 ? 12.512 2.816 -15.461 1.00 97.75 180 ILE A CA 1
ATOM 1421 C C . ILE A 1 180 ? 13.153 3.908 -14.614 1.00 97.75 180 ILE A C 1
ATOM 1423 O O . ILE A 1 180 ? 13.850 3.610 -13.646 1.00 97.75 180 ILE A O 1
ATOM 1427 N N . LYS A 1 181 ? 12.859 5.171 -14.927 1.00 97.81 181 LYS A N 1
ATOM 1428 C CA . LYS A 1 181 ? 13.387 6.343 -14.229 1.00 97.81 181 LYS A CA 1
ATOM 1429 C C . LYS A 1 181 ? 12.272 7.227 -13.694 1.00 97.81 181 LYS A C 1
ATOM 1431 O O . LYS A 1 181 ? 11.380 7.657 -14.424 1.00 97.81 181 LYS A O 1
ATOM 1436 N N . PHE A 1 182 ? 12.334 7.528 -12.405 1.00 97.12 182 PHE A N 1
ATOM 1437 C CA . PHE A 1 182 ? 11.445 8.485 -11.748 1.00 97.12 182 PHE A CA 1
ATOM 1438 C C . PHE A 1 182 ? 12.135 9.089 -10.533 1.00 97.12 182 PHE A C 1
ATOM 1440 O O . PHE A 1 182 ? 13.122 8.562 -10.028 1.00 97.12 182 PHE A O 1
ATOM 1447 N N . SER A 1 183 ? 11.600 10.197 -10.038 1.00 96.31 183 SER A N 1
ATOM 1448 C CA . SER A 1 183 ? 12.092 10.836 -8.823 1.00 96.31 183 SER A CA 1
ATOM 1449 C C . SER A 1 183 ? 11.053 10.779 -7.716 1.00 96.31 183 SER A C 1
ATOM 1451 O O . SER A 1 183 ? 9.865 10.828 -8.001 1.00 96.31 183 SER A O 1
ATOM 1453 N N . LEU A 1 184 ? 11.445 10.700 -6.452 1.00 95.44 184 LEU A N 1
ATOM 1454 C CA . LEU A 1 184 ? 10.547 10.832 -5.300 1.00 95.44 184 LEU A CA 1
ATOM 1455 C C . LEU A 1 184 ? 11.185 11.741 -4.256 1.00 95.44 184 LEU A C 1
ATOM 1457 O O . LEU A 1 184 ? 12.383 11.998 -4.295 1.00 95.44 184 LEU A O 1
ATOM 1461 N N . THR A 1 185 ? 10.386 12.213 -3.312 1.00 94.38 185 THR A N 1
ATOM 1462 C CA . THR A 1 185 ? 10.840 13.077 -2.226 1.00 94.38 185 THR A CA 1
ATOM 1463 C C . THR A 1 185 ? 11.059 12.252 -0.960 1.00 94.38 185 THR A C 1
ATOM 1465 O O . THR A 1 185 ? 10.154 11.541 -0.527 1.00 94.38 185 THR A O 1
ATOM 1468 N N . ASN A 1 186 ? 12.238 12.346 -0.341 1.00 93.94 186 ASN A N 1
ATOM 1469 C CA . ASN A 1 186 ? 12.516 11.675 0.935 1.00 93.94 186 ASN A CA 1
ATOM 1470 C C . ASN A 1 186 ? 12.004 12.487 2.145 1.00 93.94 186 ASN A C 1
ATOM 1472 O O . ASN A 1 186 ? 11.516 13.613 2.007 1.00 93.94 186 ASN A O 1
ATOM 1476 N N . LYS A 1 187 ? 12.159 11.955 3.367 1.00 90.50 187 LYS A N 1
ATOM 1477 C CA . LYS A 1 187 ? 11.724 12.624 4.614 1.00 90.50 187 LYS A CA 1
ATOM 1478 C C . LYS A 1 187 ? 12.362 14.000 4.850 1.00 90.50 187 LYS A C 1
ATOM 1480 O O . LYS A 1 187 ? 11.807 14.815 5.583 1.00 90.50 187 LYS A O 1
ATOM 1485 N N . LYS A 1 188 ? 13.514 14.277 4.233 1.00 93.19 188 LYS A N 1
ATOM 1486 C CA . LYS A 1 188 ? 14.224 15.566 4.302 1.00 93.19 188 LYS A CA 1
ATOM 1487 C C . LYS A 1 188 ? 13.795 16.548 3.209 1.00 93.19 188 LYS A C 1
ATOM 1489 O O . LYS A 1 188 ? 14.368 17.626 3.113 1.00 93.19 188 LYS A O 1
ATOM 1494 N N . SER A 1 189 ? 12.770 16.210 2.426 1.00 92.31 189 SER A N 1
ATOM 1495 C CA . SER A 1 189 ? 12.335 16.981 1.255 1.00 92.31 189 SER A CA 1
ATOM 1496 C C . SER A 1 189 ? 13.379 17.055 0.131 1.00 92.31 189 SER A C 1
ATOM 1498 O O . SER A 1 189 ? 13.344 17.970 -0.688 1.00 92.31 189 SER A O 1
ATOM 1500 N N . GLU A 1 190 ? 14.308 16.099 0.079 1.00 95.44 190 GLU A N 1
ATOM 1501 C CA . GLU A 1 190 ? 15.293 15.985 -0.999 1.00 95.44 190 GLU A CA 1
ATOM 1502 C C . GLU A 1 190 ? 14.724 15.121 -2.130 1.00 95.44 190 GLU A C 1
ATOM 1504 O O . GLU A 1 190 ? 14.039 14.124 -1.882 1.00 95.44 190 GLU A O 1
ATOM 1509 N N . ILE A 1 191 ? 15.017 15.504 -3.375 1.00 96.50 191 ILE A N 1
ATOM 1510 C CA . ILE A 1 191 ? 14.618 14.746 -4.563 1.00 96.50 191 ILE A CA 1
ATOM 1511 C C . ILE A 1 191 ? 15.605 13.594 -4.764 1.00 96.50 191 ILE A C 1
ATOM 1513 O O . ILE A 1 191 ? 16.784 13.812 -5.038 1.00 96.50 191 ILE A O 1
ATOM 1517 N N . MET A 1 192 ? 15.096 12.373 -4.669 1.00 97.38 192 MET A N 1
ATOM 1518 C CA . MET A 1 192 ? 15.810 11.127 -4.918 1.00 97.38 192 MET A CA 1
ATOM 1519 C C . MET A 1 192 ? 15.444 10.612 -6.305 1.00 97.38 192 MET A C 1
ATOM 1521 O O . MET A 1 192 ? 14.262 10.462 -6.604 1.00 97.38 192 MET A O 1
ATOM 1525 N N . ASN A 1 193 ? 16.438 10.333 -7.144 1.00 97.19 193 ASN A N 1
ATOM 1526 C CA . ASN A 1 193 ? 16.222 9.731 -8.459 1.00 97.19 193 ASN A CA 1
ATOM 1527 C C . ASN A 1 193 ? 16.406 8.218 -8.362 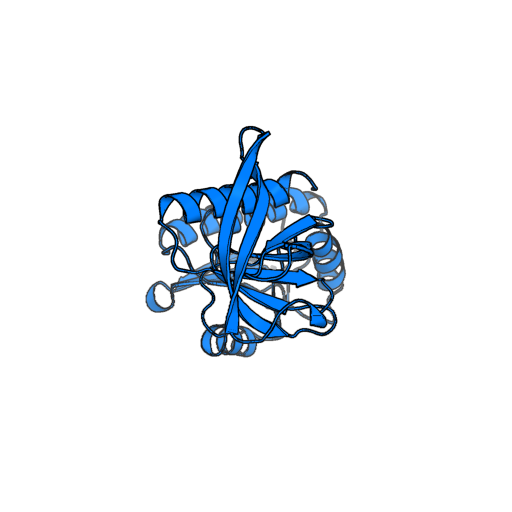1.00 97.19 193 ASN A C 1
ATOM 1529 O O . ASN A 1 193 ? 17.406 7.751 -7.820 1.00 97.19 193 ASN A O 1
ATOM 1533 N N . PHE A 1 194 ? 15.451 7.478 -8.906 1.00 96.94 194 PHE A N 1
ATOM 1534 C CA . PHE A 1 194 ? 15.469 6.028 -8.986 1.00 96.94 194 PHE A CA 1
ATOM 1535 C C . PHE A 1 194 ? 15.610 5.625 -10.446 1.00 96.94 194 PHE A C 1
ATOM 1537 O O . PHE A 1 194 ? 14.896 6.144 -11.303 1.00 96.94 194 PHE A O 1
ATOM 1544 N N . GLU A 1 195 ? 16.528 4.700 -10.702 1.00 96.94 195 GLU A N 1
ATOM 1545 C CA . GLU A 1 195 ? 16.721 4.045 -11.988 1.00 96.94 195 GLU A CA 1
ATOM 1546 C C . GLU A 1 195 ? 16.667 2.538 -11.742 1.00 96.94 195 GLU A C 1
ATOM 1548 O O . GLU A 1 195 ? 17.575 1.968 -11.142 1.00 96.94 195 GLU A O 1
ATOM 1553 N N . LEU A 1 196 ? 15.551 1.920 -12.123 1.00 96.62 196 LEU A N 1
ATOM 1554 C CA . LEU A 1 196 ? 15.232 0.534 -11.802 1.00 96.62 196 LEU A CA 1
ATOM 1555 C C . LEU A 1 196 ? 15.055 -0.258 -13.091 1.00 96.62 196 LEU A C 1
ATOM 1557 O O . LEU A 1 196 ? 14.295 0.135 -13.973 1.00 96.62 196 LEU A O 1
ATOM 1561 N N . GLU A 1 197 ? 15.729 -1.393 -13.192 1.00 97.19 197 GLU A N 1
ATOM 1562 C CA . GLU A 1 197 ? 15.471 -2.365 -14.247 1.00 97.19 197 GLU A CA 1
ATOM 1563 C C . GLU A 1 197 ? 14.301 -3.267 -13.840 1.00 97.19 197 GLU A C 1
ATOM 1565 O O . GLU A 1 197 ? 14.211 -3.715 -12.694 1.00 97.19 197 GLU A O 1
ATOM 1570 N N . GLY A 1 198 ? 13.394 -3.547 -14.768 1.00 96.81 198 GLY A N 1
ATOM 1571 C CA . GLY A 1 198 ? 12.278 -4.443 -14.510 1.00 96.81 198 GLY A CA 1
ATOM 1572 C C . GLY A 1 198 ? 11.731 -5.088 -15.770 1.00 96.81 198 GLY A C 1
ATOM 1573 O O . GLY A 1 198 ? 12.020 -4.671 -16.8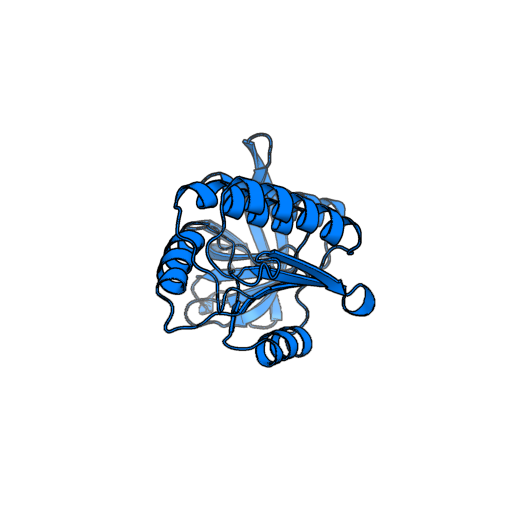85 1.00 96.81 198 GLY A O 1
ATOM 1574 N N . LYS A 1 199 ? 10.924 -6.125 -15.578 1.00 97.31 199 LYS A N 1
ATOM 1575 C CA . LYS A 1 199 ? 10.353 -6.946 -16.639 1.00 97.31 199 LYS A CA 1
ATOM 1576 C C . LYS A 1 199 ? 8.849 -6.738 -16.769 1.00 97.31 199 LYS A C 1
ATOM 1578 O O . LYS A 1 199 ? 8.119 -6.838 -15.777 1.00 97.31 199 LYS A O 1
ATOM 1583 N N . VAL A 1 200 ? 8.377 -6.479 -17.986 1.00 96.88 200 VAL A N 1
ATOM 1584 C CA . VAL A 1 200 ? 6.946 -6.352 -18.294 1.00 96.88 200 VAL A CA 1
ATOM 1585 C C . VAL A 1 200 ? 6.268 -7.706 -18.089 1.00 96.88 200 VAL A C 1
ATOM 1587 O O . VAL A 1 200 ? 6.564 -8.664 -18.794 1.00 96.88 200 VAL A O 1
ATOM 1590 N N . CYS A 1 201 ? 5.353 -7.805 -17.123 1.00 95.94 201 CYS A N 1
ATOM 1591 C CA . CYS A 1 201 ? 4.761 -9.087 -16.718 1.00 95.94 201 CYS A CA 1
ATOM 1592 C C . CYS A 1 201 ? 3.298 -9.268 -17.142 1.00 95.94 201 CYS A C 1
ATOM 1594 O O . CYS A 1 201 ? 2.780 -10.384 -17.106 1.00 95.94 201 CYS A O 1
ATOM 1596 N N . ARG A 1 202 ? 2.602 -8.181 -17.500 1.00 95.50 202 ARG A N 1
ATOM 1597 C CA . ARG A 1 202 ? 1.232 -8.201 -18.041 1.00 95.50 202 ARG A CA 1
ATOM 1598 C C . ARG A 1 202 ? 0.823 -6.833 -18.577 1.00 95.50 202 ARG A C 1
ATOM 1600 O O . ARG A 1 202 ? 1.274 -5.810 -18.061 1.00 95.50 202 ARG A O 1
ATOM 1607 N N . PHE A 1 203 ? -0.121 -6.837 -19.510 1.00 95.81 203 PHE A N 1
ATOM 1608 C CA . PHE A 1 203 ? -0.863 -5.649 -19.928 1.00 95.81 203 PHE A CA 1
ATOM 1609 C C . PHE A 1 203 ? -2.109 -5.442 -19.058 1.00 95.81 203 PHE A C 1
ATOM 1611 O O . PHE A 1 203 ? -2.621 -6.375 -18.429 1.00 95.81 203 PHE A O 1
ATOM 1618 N N . ILE A 1 204 ? -2.556 -4.198 -18.985 1.00 94.81 204 ILE A N 1
ATOM 1619 C CA . ILE A 1 204 ? -3.767 -3.726 -18.303 1.00 94.81 204 ILE A CA 1
ATOM 1620 C C . ILE A 1 204 ? -4.431 -2.706 -19.229 1.00 94.81 204 ILE A C 1
ATOM 1622 O O . ILE A 1 204 ? -3.722 -2.110 -20.016 1.00 94.81 204 ILE A O 1
ATOM 1626 N N . ASP A 1 205 ? -5.734 -2.451 -19.103 1.00 91.31 205 ASP A N 1
ATOM 1627 C CA . ASP A 1 205 ? -6.551 -1.708 -20.090 1.00 91.31 205 ASP A CA 1
ATOM 1628 C C . ASP A 1 205 ? -5.959 -0.417 -20.706 1.00 91.31 205 ASP A C 1
ATOM 1630 O O . ASP A 1 205 ? -6.379 -0.014 -21.787 1.00 91.31 205 ASP A O 1
ATOM 1634 N N . GLU A 1 206 ? -5.054 0.279 -20.011 1.00 93.75 206 GLU A N 1
ATOM 1635 C CA . GLU A 1 206 ? -4.407 1.500 -20.507 1.00 93.75 206 GLU A CA 1
ATOM 1636 C C . GLU A 1 206 ? -2.881 1.494 -20.288 1.00 93.75 206 GLU A C 1
ATOM 1638 O O . GLU A 1 206 ? -2.282 2.544 -20.046 1.00 93.75 206 GLU A O 1
ATOM 1643 N N . GLY A 1 207 ? -2.235 0.326 -20.291 1.00 95.94 207 GLY A N 1
ATOM 1644 C CA . GLY A 1 207 ? -0.788 0.237 -20.112 1.00 95.94 207 GLY A CA 1
ATOM 1645 C C . GLY A 1 207 ? -0.294 -1.136 -19.672 1.00 95.94 207 GLY A C 1
ATOM 1646 O O . GLY A 1 207 ? -0.785 -2.176 -20.101 1.00 95.94 207 GLY A O 1
ATOM 1647 N N . PHE A 1 208 ? 0.714 -1.167 -18.804 1.00 96.75 208 PHE A N 1
ATOM 1648 C CA . PHE A 1 208 ? 1.376 -2.418 -18.434 1.00 96.75 208 PHE A CA 1
ATOM 1649 C C . PHE A 1 208 ? 1.911 -2.411 -17.003 1.00 96.75 208 PHE A C 1
ATOM 1651 O O . PHE A 1 208 ? 2.109 -1.367 -16.380 1.00 96.75 208 PHE A O 1
ATOM 1658 N N . ALA A 1 209 ? 2.122 -3.607 -16.457 1.00 96.25 209 ALA A N 1
ATOM 1659 C CA . ALA A 1 209 ? 2.744 -3.809 -15.158 1.00 96.25 209 ALA A CA 1
ATOM 1660 C C . ALA A 1 209 ? 4.160 -4.358 -15.315 1.00 96.25 209 ALA A C 1
ATOM 1662 O O . ALA A 1 209 ? 4.422 -5.220 -16.157 1.00 96.25 209 ALA A O 1
ATOM 1663 N N . VAL A 1 210 ? 5.044 -3.880 -14.449 1.00 96.75 210 VAL A N 1
ATOM 1664 C CA . VAL A 1 210 ? 6.460 -4.222 -14.423 1.00 96.75 210 VAL A CA 1
ATOM 1665 C C . VAL A 1 210 ? 6.806 -4.787 -13.057 1.00 96.75 210 VAL A C 1
ATOM 1667 O O . VAL A 1 210 ? 6.405 -4.230 -12.033 1.00 96.75 210 VAL A O 1
ATOM 1670 N N . VAL A 1 211 ? 7.548 -5.889 -13.042 1.00 95.50 211 VAL A N 1
ATOM 1671 C CA . VAL A 1 211 ? 8.193 -6.423 -11.837 1.00 95.50 211 VAL A CA 1
ATOM 1672 C C . VAL A 1 211 ? 9.641 -5.967 -11.859 1.00 95.50 211 VAL A C 1
ATOM 1674 O O . VAL A 1 211 ? 10.317 -6.155 -12.865 1.00 95.50 211 VAL A O 1
ATOM 1677 N N . PHE A 1 212 ? 10.105 -5.341 -10.784 1.00 95.81 212 PHE A N 1
ATOM 1678 C CA . PHE A 1 212 ? 11.497 -4.913 -10.686 1.00 95.81 212 PHE A CA 1
ATOM 1679 C C . PHE A 1 212 ? 12.413 -6.122 -10.508 1.00 95.81 212 PHE A C 1
ATOM 1681 O O . PHE A 1 212 ? 12.045 -7.095 -9.844 1.00 95.81 212 PHE A O 1
ATOM 1688 N N . ASN A 1 213 ? 13.603 -6.056 -11.098 1.00 94.25 213 ASN A N 1
ATOM 1689 C CA . ASN A 1 213 ? 14.644 -7.046 -10.855 1.00 94.25 213 ASN A CA 1
ATOM 1690 C C . ASN A 1 213 ? 15.137 -6.940 -9.399 1.00 94.25 213 ASN A C 1
ATOM 1692 O O . ASN A 1 213 ? 14.833 -5.982 -8.685 1.00 94.25 213 ASN A O 1
ATOM 1696 N N . GLU A 1 214 ? 15.858 -7.951 -8.907 1.00 87.50 214 GLU A N 1
ATOM 1697 C CA . GLU A 1 214 ? 16.358 -7.916 -7.529 1.00 87.50 214 GLU A CA 1
ATOM 1698 C C . GLU A 1 214 ? 17.301 -6.721 -7.315 1.00 87.50 214 GLU A C 1
ATOM 1700 O O . GLU A 1 214 ? 18.383 -6.642 -7.893 1.00 87.50 214 GLU A O 1
ATOM 1705 N N . HIS A 1 215 ? 16.881 -5.794 -6.454 1.00 82.44 215 HIS A N 1
ATOM 1706 C CA . HIS A 1 215 ? 17.685 -4.662 -5.997 1.00 82.44 215 HIS A CA 1
ATOM 1707 C C . HIS A 1 215 ? 18.308 -4.928 -4.630 1.00 82.44 215 HIS A C 1
ATOM 1709 O O . HIS A 1 215 ? 17.841 -5.778 -3.862 1.00 82.44 215 HIS A O 1
ATOM 1715 N N . SER A 1 216 ? 19.336 -4.146 -4.302 1.00 83.94 216 SER A N 1
ATOM 1716 C CA . SER A 1 216 ? 19.974 -4.200 -2.990 1.00 83.94 216 SER A CA 1
ATOM 1717 C C . SER A 1 216 ? 18.995 -3.793 -1.876 1.00 83.94 216 SER A C 1
ATOM 1719 O O . SER A 1 216 ? 18.136 -2.927 -2.067 1.00 83.94 216 SER A O 1
ATOM 1721 N N . SER A 1 217 ? 19.122 -4.391 -0.685 1.00 85.25 217 SER A N 1
ATOM 1722 C CA . SER A 1 217 ? 18.273 -4.038 0.466 1.00 85.25 217 SER A CA 1
ATOM 1723 C C . SER A 1 217 ? 18.261 -2.531 0.785 1.00 85.25 217 SER A C 1
ATOM 1725 O O . SER A 1 217 ? 17.171 -2.004 1.003 1.00 85.25 217 SER A O 1
ATOM 1727 N N . PRO A 1 218 ? 19.398 -1.797 0.735 1.00 91.50 218 PRO A N 1
ATOM 1728 C CA . PRO A 1 218 ? 19.406 -0.354 0.991 1.00 91.50 218 PRO A CA 1
ATOM 1729 C C . PRO A 1 218 ? 18.576 0.466 -0.006 1.00 91.50 218 PRO A C 1
ATOM 1731 O O . PRO A 1 218 ? 17.909 1.422 0.386 1.00 91.50 218 PRO A O 1
ATOM 1734 N N . GLU A 1 219 ? 18.580 0.101 -1.291 1.00 92.31 219 GLU A N 1
ATOM 1735 C CA . GLU A 1 219 ? 17.773 0.788 -2.308 1.00 92.31 219 GLU A CA 1
ATOM 1736 C C . GLU A 1 219 ? 16.281 0.513 -2.118 1.00 92.31 219 GLU A C 1
ATOM 1738 O O . GLU A 1 219 ? 15.475 1.437 -2.231 1.00 92.31 219 GLU A O 1
ATOM 1743 N N . LYS A 1 220 ? 15.906 -0.729 -1.769 1.00 91.50 220 LYS A N 1
ATOM 1744 C CA . LYS A 1 220 ? 14.514 -1.082 -1.443 1.00 91.50 220 LYS A CA 1
ATOM 1745 C C . LYS A 1 220 ? 14.012 -0.304 -0.223 1.00 91.50 220 LYS A C 1
ATOM 1747 O O . LYS A 1 220 ? 12.893 0.205 -0.248 1.00 91.50 220 LYS A O 1
ATOM 1752 N N . GLU A 1 221 ? 14.832 -0.184 0.821 1.00 91.88 221 GLU A N 1
ATOM 1753 C CA . GLU A 1 221 ? 14.513 0.597 2.024 1.00 91.88 221 GLU A CA 1
ATOM 1754 C C . GLU A 1 221 ? 14.342 2.089 1.707 1.00 91.88 221 GLU A C 1
ATOM 1756 O O . GLU A 1 221 ? 13.353 2.697 2.121 1.00 91.88 221 GLU A O 1
ATOM 1761 N N . LEU A 1 222 ? 15.252 2.668 0.917 1.00 94.94 222 LEU A N 1
ATOM 1762 C CA . LEU A 1 222 ? 15.169 4.066 0.493 1.00 94.94 222 LEU A CA 1
ATOM 1763 C C . LEU A 1 222 ? 13.940 4.332 -0.388 1.00 94.94 222 LEU A C 1
ATOM 1765 O O . LEU A 1 222 ? 13.250 5.338 -0.203 1.00 94.94 222 LEU A O 1
ATOM 1769 N N . LEU A 1 223 ? 13.649 3.434 -1.334 1.00 95.06 223 LEU A N 1
ATOM 1770 C CA . LEU A 1 223 ? 12.457 3.513 -2.171 1.00 95.06 223 LEU A CA 1
ATOM 1771 C C . LEU A 1 223 ? 11.197 3.453 -1.304 1.00 95.06 223 LEU A C 1
ATOM 1773 O O . LEU A 1 223 ? 10.343 4.325 -1.434 1.00 95.06 223 LEU A O 1
ATOM 1777 N N . GLN A 1 224 ? 11.106 2.497 -0.373 1.00 92.50 224 GLN A N 1
ATOM 1778 C CA . GLN A 1 224 ? 9.987 2.402 0.568 1.00 92.50 224 GLN A CA 1
ATOM 1779 C C . GLN A 1 224 ? 9.814 3.694 1.373 1.00 92.50 224 GLN A C 1
ATOM 1781 O O . GLN A 1 224 ? 8.696 4.195 1.481 1.00 92.50 224 GLN A O 1
ATOM 1786 N N . GLU A 1 225 ? 10.898 4.254 1.917 1.00 92.94 225 GLU A N 1
ATOM 1787 C CA . GLU A 1 225 ? 10.844 5.505 2.675 1.00 92.94 225 GLU A CA 1
ATOM 1788 C C . GLU A 1 225 ? 10.258 6.645 1.833 1.00 92.94 225 GLU A C 1
ATOM 1790 O O . GLU A 1 225 ? 9.353 7.350 2.287 1.00 92.94 225 GLU A O 1
ATOM 1795 N N . CYS A 1 226 ? 10.742 6.807 0.600 1.00 94.31 226 CYS A N 1
ATOM 1796 C CA . CYS A 1 226 ? 10.267 7.852 -0.299 1.00 94.31 226 CYS A CA 1
ATOM 1797 C C . CYS A 1 226 ? 8.803 7.628 -0.707 1.00 94.31 226 CYS A C 1
ATOM 1799 O O . CYS A 1 226 ? 8.018 8.574 -0.735 1.00 94.31 226 CYS A O 1
ATOM 1801 N N . LEU A 1 227 ? 8.405 6.379 -0.967 1.00 92.38 227 LEU A N 1
ATOM 1802 C CA . LEU A 1 227 ? 7.018 6.025 -1.274 1.00 92.38 227 LEU A CA 1
ATOM 1803 C C . LEU A 1 227 ? 6.078 6.384 -0.122 1.00 92.38 227 LEU A C 1
ATOM 1805 O O . LEU A 1 227 ? 5.028 6.983 -0.355 1.00 92.38 227 LEU A O 1
ATOM 1809 N N . VAL A 1 228 ? 6.463 6.077 1.122 1.00 89.62 228 VAL A N 1
ATOM 1810 C CA . VAL A 1 228 ? 5.673 6.454 2.300 1.00 89.62 228 VAL A CA 1
ATOM 1811 C C . VAL A 1 228 ? 5.629 7.973 2.467 1.00 89.62 228 VAL A C 1
ATOM 1813 O O . VAL A 1 228 ? 4.564 8.515 2.772 1.00 89.62 228 VAL A O 1
ATOM 1816 N N . GLN A 1 229 ? 6.732 8.680 2.222 1.00 90.62 229 GLN A N 1
ATOM 1817 C CA . GLN A 1 229 ? 6.779 10.137 2.328 1.00 90.62 229 GLN A CA 1
ATOM 1818 C C . GLN A 1 229 ? 5.866 10.840 1.313 1.00 90.62 229 GLN A C 1
ATOM 1820 O O . GLN A 1 229 ? 5.163 11.785 1.675 1.00 90.62 229 GLN A O 1
ATOM 1825 N N . GLU A 1 230 ? 5.818 10.374 0.066 1.00 87.94 230 GLU A N 1
ATOM 1826 C CA . GLU A 1 230 ? 4.937 10.935 -0.970 1.00 87.94 230 GLU A CA 1
ATOM 1827 C C . GLU A 1 230 ? 3.455 10.868 -0.557 1.00 87.94 230 GLU A C 1
ATOM 1829 O O . GLU A 1 230 ? 2.674 11.766 -0.872 1.00 87.94 230 GLU A O 1
ATOM 1834 N N . THR A 1 231 ? 3.070 9.874 0.257 1.00 81.69 231 THR A N 1
ATOM 1835 C CA . THR A 1 231 ? 1.706 9.784 0.817 1.00 81.69 231 THR A CA 1
ATOM 1836 C C . THR A 1 231 ? 1.373 10.900 1.808 1.00 81.69 231 THR A C 1
ATOM 1838 O O . THR A 1 231 ? 0.197 11.174 2.050 1.00 81.69 231 THR A O 1
ATOM 1841 N N . GLN A 1 232 ? 2.391 11.531 2.400 1.00 80.94 232 GLN A N 1
ATOM 1842 C CA . GLN A 1 232 ? 2.235 12.570 3.418 1.00 80.94 232 GLN A CA 1
ATOM 1843 C C . GLN A 1 232 ? 2.150 13.969 2.800 1.00 80.94 232 GLN A C 1
ATOM 1845 O O . GLN A 1 232 ? 1.430 14.817 3.322 1.00 80.94 232 GLN A O 1
ATOM 1850 N N . ILE A 1 233 ? 2.847 14.205 1.681 1.00 72.56 233 ILE A N 1
ATOM 1851 C CA . ILE A 1 233 ? 2.963 15.528 1.037 1.00 72.56 233 ILE A CA 1
ATOM 1852 C C . ILE A 1 233 ? 1.619 16.019 0.482 1.00 72.56 233 ILE A C 1
ATOM 1854 O O . ILE A 1 233 ? 1.354 17.219 0.465 1.00 72.56 233 ILE A O 1
ATOM 1858 N N . ILE A 1 234 ? 0.759 15.101 0.037 1.00 59.72 234 ILE A N 1
ATOM 1859 C CA . ILE A 1 234 ? -0.479 15.436 -0.681 1.00 59.72 234 ILE A CA 1
ATOM 1860 C C . ILE A 1 234 ? -1.719 15.358 0.246 1.00 59.72 234 ILE A C 1
ATOM 1862 O O . ILE A 1 234 ? -2.859 15.474 -0.207 1.00 59.72 234 ILE A O 1
ATOM 1866 N N . SER A 1 235 ? -1.510 15.177 1.560 1.00 51.66 235 SER A N 1
ATOM 1867 C CA . SER A 1 235 ? -2.559 14.965 2.581 1.00 51.66 235 SER A CA 1
ATOM 1868 C C . SER A 1 235 ? -2.754 16.132 3.544 1.00 51.66 235 SER A C 1
ATOM 1870 O O . SER A 1 235 ? -3.881 16.240 4.099 1.00 51.66 235 SER A O 1
#

pLDDT: mean 88.1, std 11.8, range [38.0, 98.06]